Protein AF-A0A086Z072-F1 (afdb_monomer_lite)

Secondary structure (DSSP, 8-state):
----S-HHHHHHHHHHHHHHHHHHH-TTT--HHHHHHHH-S--HHHHHHH-SSHHHHHHHHHHHHHHHH-HHHHHHHHHHHHHHTT----S--STTSPPHHHHHHHTT-HHHHHHHHHHHHHHHTT--TTT-HHHHHHHHHHHHHHIIIIIHHHHHHHHHTTS---S-HHHHHHHHHHIIIIIISTTS----HHHHHHHHHHHHHHHHHTT-----SSHHHHHHTTSTTTTTTTTS-PPPPPHHHHHHHHHHHHHS-----PPPPPP-

Organism: NCBI:txid1437605

Foldseek 3Di:
DDPPPDLPVVLVLLLVLLLVCLLPPALVRDAPVNSVVVSPPDDPVSVCVVAVGSLSSVVVNLLVQLCVLPVVLSVLLVQLLCVLVVNHDPPDDDPPDDFLLRNVLLVLACSNVVSSCVSCVSRLVPDACVVCVVSVVVLLVVQLVSLNRHQLVSQVRCCVVVVWVAPCSSVVSSVLSCLVPVNLACSHHAAALVVSLVSVVVSQVVCVVNGNNHDCPCSSVSRSCRHPCNVVVVVPPDPDPPPVRVVVVVVVVVVVPDDDDDDDDDDD

pLDDT: mean 84.86, std 15.6, range [39.12, 98.56]

Sequence (268 aa):
MARNAHPEETVQKILDVATDLFIRQGYDETSMQDIINHLGGLSKGAIYHHFASKEDLFDAVVNRIFAQVSPQKAARWQEQTELSAGRGKRATSGEDAPNGLEILQEEHDPTIVGPQLAAIEPIMRSFNPEKNPKLIGLQFLGLMRSARTVMSGVFARGDEDGSMQVKHPQQVAELQMLLANMWMYPLFTSGSSQELRARVEVYLTAMKALGAPVEDRGLADLIASYGSDAGRAEQTAEPQPSEEDQSRKRQRQSRQGKPTKRPKSQRR

InterPro domains:
  IPR001647 DNA-binding HTH domain, TetR-type [PF00440] (14-61)
  IPR001647 DNA-binding HTH domain, TetR-type [PS50977] (8-69)
  IPR009057 Homedomain-like superfamily [SSF46689] (3-71)
  IPR050109 HTH-type, TetR-like transcriptional regulator [PTHR30055] (3-97)

Radius of gyration: 28.5 Å; chains: 1; bounding box: 63×98×82 Å

Structure (mmCIF, N/CA/C/O backbone):
data_AF-A0A086Z072-F1
#
_entry.id   AF-A0A086Z072-F1
#
loop_
_atom_site.group_PDB
_atom_site.id
_atom_site.type_symbol
_atom_site.label_atom_id
_atom_site.label_alt_id
_atom_site.label_comp_id
_atom_site.label_asym_id
_atom_site.label_entity_id
_atom_site.label_seq_id
_atom_site.pdbx_PDB_ins_code
_atom_site.Cartn_x
_atom_site.Cartn_y
_atom_site.Cartn_z
_atom_site.occupancy
_atom_site.B_iso_or_equiv
_atom_site.auth_seq_id
_atom_site.auth_comp_id
_atom_site.auth_asym_id
_atom_site.auth_atom_id
_atom_site.pdbx_PDB_model_num
ATOM 1 N N . MET A 1 1 ? 13.811 -19.607 -34.054 1.00 41.31 1 MET A N 1
ATOM 2 C CA . MET A 1 1 ? 12.964 -18.927 -33.050 1.00 41.31 1 MET A CA 1
ATOM 3 C C . MET A 1 1 ? 12.665 -19.932 -31.953 1.00 41.31 1 MET A C 1
ATOM 5 O O . MET A 1 1 ? 11.925 -20.875 -32.204 1.00 41.31 1 MET A O 1
ATOM 9 N N . ALA A 1 2 ? 13.326 -19.816 -30.800 1.00 44.09 2 ALA A N 1
ATOM 10 C CA . ALA A 1 2 ? 13.091 -20.723 -29.683 1.00 44.09 2 ALA A CA 1
ATOM 11 C C . ALA A 1 2 ? 11.760 -20.351 -29.018 1.00 44.09 2 ALA A C 1
ATOM 13 O O . ALA A 1 2 ? 11.573 -19.229 -28.555 1.00 44.09 2 ALA A O 1
ATOM 14 N N . ARG A 1 3 ? 10.813 -21.287 -29.042 1.00 54.22 3 ARG A N 1
ATOM 15 C CA . ARG A 1 3 ? 9.581 -21.240 -28.256 1.00 54.22 3 ARG A CA 1
ATOM 16 C C . ARG A 1 3 ? 10.031 -21.407 -26.799 1.00 54.22 3 ARG A C 1
ATOM 18 O O . ARG A 1 3 ? 10.600 -22.450 -26.491 1.00 54.22 3 ARG A O 1
ATOM 25 N N . ASN A 1 4 ? 9.893 -20.384 -25.952 1.00 53.72 4 ASN A N 1
ATOM 26 C CA . ASN A 1 4 ? 10.331 -20.471 -24.553 1.00 53.72 4 ASN A CA 1
ATOM 27 C C . ASN A 1 4 ? 9.639 -21.666 -23.882 1.00 53.72 4 ASN A C 1
ATOM 29 O O . ASN A 1 4 ? 8.423 -21.659 -23.707 1.00 53.72 4 ASN A O 1
ATOM 33 N N . ALA A 1 5 ? 10.417 -22.696 -23.545 1.00 56.81 5 ALA A N 1
ATOM 34 C CA . ALA A 1 5 ? 9.929 -23.934 -22.939 1.00 56.81 5 ALA A CA 1
ATOM 35 C C . ALA A 1 5 ? 9.486 -23.747 -21.473 1.00 56.81 5 ALA A C 1
ATOM 37 O O . ALA A 1 5 ? 8.817 -24.616 -20.925 1.00 56.81 5 ALA A O 1
ATOM 38 N N . HIS A 1 6 ? 9.798 -22.590 -20.873 1.00 64.25 6 HIS A N 1
ATOM 39 C CA . HIS A 1 6 ? 9.494 -22.247 -19.483 1.00 64.25 6 HIS A CA 1
ATOM 40 C C . HIS A 1 6 ? 8.965 -20.798 -19.390 1.00 64.25 6 HIS A C 1
ATOM 42 O O . HIS A 1 6 ? 9.742 -19.849 -19.223 1.00 64.25 6 HIS A O 1
ATOM 48 N N . PRO A 1 7 ? 7.646 -20.581 -19.561 1.00 74.88 7 PRO A N 1
ATOM 49 C CA . PRO A 1 7 ? 7.045 -19.247 -19.475 1.00 74.88 7 PRO A CA 1
ATOM 50 C C . PRO A 1 7 ? 7.223 -18.609 -18.089 1.00 74.88 7 PRO A C 1
ATOM 52 O O . PRO A 1 7 ? 7.460 -17.408 -18.005 1.00 74.88 7 PRO A O 1
ATOM 55 N N . GLU A 1 8 ? 7.212 -19.398 -17.013 1.00 79.38 8 GLU A N 1
ATOM 56 C CA . GLU A 1 8 ? 7.435 -18.899 -15.647 1.00 79.38 8 GLU A CA 1
ATOM 57 C C . GLU A 1 8 ? 8.860 -18.366 -15.441 1.00 79.38 8 GLU A C 1
ATOM 59 O O . GLU A 1 8 ? 9.034 -17.257 -14.940 1.00 79.38 8 GLU A O 1
ATOM 64 N N . GLU A 1 9 ? 9.886 -19.082 -15.914 1.00 83.94 9 GLU A N 1
ATOM 65 C CA . GLU A 1 9 ? 11.278 -18.605 -15.873 1.00 83.94 9 GLU A CA 1
ATOM 66 C C . GLU A 1 9 ? 11.469 -17.322 -16.690 1.00 83.94 9 GLU A C 1
ATOM 68 O O . GLU A 1 9 ? 12.269 -16.458 -16.335 1.00 83.94 9 GLU A O 1
ATOM 73 N N . THR A 1 10 ? 10.726 -17.187 -17.793 1.00 87.88 10 THR A N 1
ATOM 74 C CA . THR A 1 10 ? 10.746 -15.974 -18.620 1.00 87.88 10 THR A CA 1
ATOM 75 C C . THR A 1 10 ? 10.181 -14.789 -17.844 1.00 87.88 10 THR A C 1
ATOM 77 O O . THR A 1 10 ? 10.802 -13.729 -17.817 1.00 87.88 10 THR A O 1
ATOM 80 N N . VAL A 1 11 ? 9.037 -14.972 -17.180 1.00 92.38 11 VAL A N 1
ATOM 81 C CA . VAL A 1 11 ? 8.411 -13.936 -16.348 1.00 92.38 11 VAL A CA 1
ATOM 82 C C . VAL A 1 11 ? 9.335 -13.519 -15.207 1.00 92.38 11 VAL A C 1
ATOM 84 O O . VAL A 1 11 ? 9.530 -12.322 -15.011 1.00 92.38 11 VAL A O 1
ATOM 87 N N . GLN A 1 12 ? 9.958 -14.470 -14.503 1.00 92.31 12 GLN A N 1
ATOM 88 C CA . GLN A 1 12 ? 10.890 -14.149 -13.415 1.00 92.31 12 GLN A CA 1
ATOM 89 C C . GLN A 1 12 ? 12.069 -13.306 -13.904 1.00 92.31 12 GLN A C 1
ATOM 91 O O . GLN A 1 12 ? 12.344 -12.262 -13.319 1.00 92.31 12 GLN A O 1
ATOM 96 N N . LYS A 1 13 ? 12.684 -13.673 -15.038 1.00 92.44 13 LYS A N 1
ATOM 97 C CA . LYS A 1 13 ? 13.771 -12.883 -15.639 1.00 92.44 13 LYS A CA 1
ATOM 98 C C . LYS A 1 13 ? 13.331 -11.467 -16.005 1.00 92.44 13 LYS A C 1
ATOM 100 O O . LYS A 1 13 ? 14.067 -10.520 -15.742 1.00 92.44 13 LYS A O 1
ATOM 105 N N . ILE A 1 14 ? 12.140 -11.311 -16.594 1.00 94.69 14 ILE A N 1
ATOM 106 C CA . ILE A 1 14 ? 11.586 -9.987 -16.922 1.00 94.69 14 ILE A CA 1
ATOM 107 C C . ILE A 1 14 ? 11.428 -9.151 -15.649 1.00 94.69 14 ILE A C 1
ATOM 109 O O . ILE A 1 14 ? 11.863 -8.002 -15.617 1.00 94.69 14 ILE A O 1
ATOM 113 N N . LEU A 1 15 ? 10.844 -9.734 -14.601 1.00 96.12 15 LEU A N 1
ATOM 114 C CA . LEU A 1 15 ? 10.639 -9.056 -13.326 1.00 96.12 15 LEU A CA 1
ATOM 115 C C . LEU A 1 15 ? 11.965 -8.718 -12.631 1.00 96.12 15 LEU A C 1
ATOM 117 O O . LEU A 1 15 ? 12.057 -7.642 -12.051 1.00 96.12 15 LEU A O 1
ATOM 121 N N . ASP A 1 16 ? 12.987 -9.576 -12.704 1.00 95.44 16 ASP A N 1
ATOM 122 C CA . ASP A 1 16 ? 14.316 -9.308 -12.129 1.00 95.44 16 ASP A CA 1
ATOM 123 C C . ASP A 1 16 ? 14.955 -8.073 -12.775 1.00 95.44 16 ASP A C 1
ATOM 125 O O . ASP A 1 16 ? 15.362 -7.141 -12.081 1.00 95.44 16 ASP A O 1
ATOM 129 N N . VAL A 1 17 ? 14.983 -8.033 -14.112 1.00 95.94 17 VAL A N 1
ATOM 130 C CA . VAL A 1 17 ? 15.561 -6.910 -14.868 1.00 95.94 17 VAL A CA 1
ATOM 131 C C . VAL A 1 17 ? 14.767 -5.625 -14.646 1.00 95.94 17 VAL A C 1
ATOM 133 O O . VAL A 1 17 ? 15.358 -4.570 -14.428 1.00 95.94 17 VAL A O 1
ATOM 136 N N . ALA A 1 18 ? 13.435 -5.697 -14.679 1.00 96.31 18 ALA A N 1
ATOM 137 C CA . ALA A 1 18 ? 12.586 -4.537 -14.431 1.00 96.31 18 ALA A CA 1
ATOM 138 C C . ALA A 1 18 ? 12.776 -3.985 -13.010 1.00 96.31 18 ALA A C 1
ATOM 140 O O . ALA A 1 18 ? 12.896 -2.775 -12.845 1.00 96.31 18 ALA A O 1
ATOM 141 N N . THR A 1 19 ? 12.863 -4.860 -12.002 1.00 96.00 19 THR A N 1
ATOM 142 C CA . THR A 1 19 ? 13.114 -4.465 -10.606 1.00 96.00 19 THR A CA 1
ATOM 143 C C . THR A 1 19 ? 14.444 -3.726 -10.472 1.00 96.00 19 THR A C 1
ATOM 145 O O . THR A 1 19 ? 14.480 -2.641 -9.895 1.00 96.00 19 THR A O 1
ATOM 148 N N . ASP A 1 20 ? 15.527 -4.266 -11.043 1.00 95.44 20 ASP A N 1
ATOM 149 C CA . ASP A 1 20 ? 16.850 -3.630 -10.986 1.00 95.44 20 ASP A CA 1
ATOM 150 C C . ASP A 1 20 ? 16.850 -2.248 -11.659 1.00 95.44 20 ASP A C 1
ATOM 152 O O . ASP A 1 20 ? 17.348 -1.277 -11.086 1.00 95.44 20 ASP A O 1
ATOM 156 N N . LEU A 1 21 ? 16.233 -2.131 -12.839 1.00 95.38 21 LEU A N 1
ATOM 157 C CA . LEU A 1 21 ? 16.147 -0.859 -13.557 1.00 95.38 21 LEU A CA 1
ATOM 158 C C . LEU A 1 21 ? 15.288 0.168 -12.811 1.00 95.38 21 LEU A C 1
ATOM 160 O O . LEU A 1 21 ? 15.737 1.299 -12.626 1.00 95.38 21 LEU A O 1
ATOM 164 N N . PHE A 1 22 ? 14.114 -0.222 -12.307 1.00 94.94 22 PHE A N 1
ATOM 165 C CA . PHE A 1 22 ? 13.255 0.677 -11.535 1.00 94.94 22 PHE A CA 1
ATOM 166 C C . PHE A 1 22 ? 13.920 1.166 -10.244 1.00 94.94 22 PHE A C 1
ATOM 168 O O . PHE A 1 22 ? 13.770 2.336 -9.909 1.00 94.94 22 PHE A O 1
ATOM 175 N N . ILE A 1 23 ? 14.690 0.324 -9.546 1.00 92.31 23 ILE A N 1
ATOM 176 C CA . ILE A 1 23 ? 15.434 0.733 -8.342 1.00 92.31 23 ILE A CA 1
ATOM 177 C C . ILE A 1 23 ? 16.587 1.684 -8.691 1.00 92.31 23 ILE A C 1
ATOM 179 O O . ILE A 1 23 ? 16.826 2.652 -7.972 1.00 92.31 23 ILE A O 1
ATOM 183 N N . ARG A 1 24 ? 17.330 1.416 -9.773 1.00 91.69 24 ARG A N 1
ATOM 184 C CA . ARG A 1 24 ? 18.530 2.198 -10.124 1.00 91.69 24 ARG A CA 1
ATOM 185 C C . ARG A 1 24 ? 18.222 3.518 -10.818 1.00 91.69 24 ARG A C 1
ATOM 187 O O . ARG A 1 24 ? 18.929 4.496 -10.594 1.00 91.69 24 ARG A O 1
ATOM 194 N N . GLN A 1 25 ? 17.235 3.520 -11.708 1.00 90.31 25 GLN A N 1
ATOM 195 C CA . GLN A 1 25 ? 16.933 4.643 -12.602 1.00 90.31 25 GLN A CA 1
ATOM 196 C C . GLN A 1 25 ? 15.625 5.346 -12.223 1.00 90.31 25 GLN A C 1
ATOM 198 O O . GLN A 1 25 ? 15.406 6.488 -12.616 1.00 90.31 25 GLN A O 1
ATOM 203 N N . GLY A 1 26 ? 14.768 4.696 -11.433 1.00 87.75 26 GLY A N 1
ATOM 204 C CA . GLY A 1 26 ? 13.403 5.144 -11.194 1.00 87.75 26 GLY A CA 1
ATOM 205 C C . GLY A 1 26 ? 12.424 4.648 -12.255 1.00 87.75 26 GLY A C 1
ATOM 206 O O . GLY A 1 26 ? 12.800 4.225 -13.353 1.00 87.75 26 GLY A O 1
ATOM 207 N N . TYR A 1 27 ? 11.134 4.727 -11.928 1.00 89.00 27 TYR A N 1
ATOM 208 C CA . TYR A 1 27 ? 10.059 4.369 -12.855 1.00 89.00 27 TYR A CA 1
ATOM 209 C C . TYR A 1 27 ? 10.034 5.270 -14.100 1.00 89.00 27 TYR A C 1
ATOM 211 O O . TYR A 1 27 ? 9.848 4.777 -15.216 1.00 89.00 27 TYR A O 1
ATOM 219 N N . ASP A 1 28 ? 10.228 6.577 -13.915 1.00 88.19 28 ASP A N 1
ATOM 220 C CA . ASP A 1 28 ? 10.046 7.591 -14.961 1.00 88.19 28 ASP A CA 1
ATOM 221 C C . ASP A 1 28 ? 11.087 7.469 -16.077 1.00 88.19 28 ASP A C 1
ATOM 223 O O . ASP A 1 28 ? 10.730 7.483 -17.255 1.00 88.19 28 ASP A O 1
ATOM 227 N N . GLU A 1 29 ? 12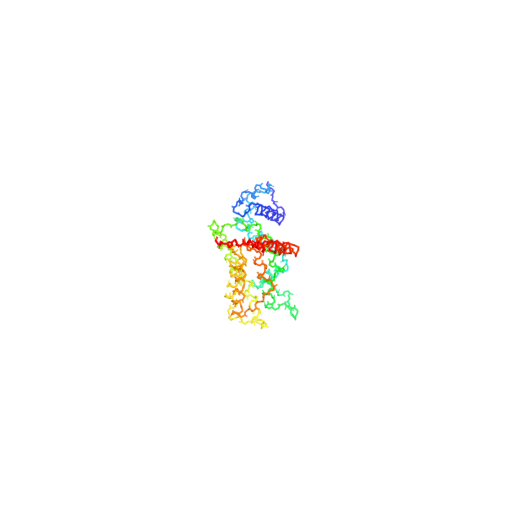.348 7.255 -15.703 1.00 90.06 29 GLU A N 1
ATOM 228 C CA . GLU A 1 29 ? 13.480 7.177 -16.633 1.00 90.06 29 GLU A CA 1
ATOM 229 C C . GLU A 1 29 ? 13.653 5.785 -17.263 1.00 90.06 29 GLU A C 1
ATOM 231 O O . GLU A 1 29 ? 14.402 5.629 -18.222 1.00 90.06 29 GLU A O 1
ATOM 236 N N . THR A 1 30 ? 12.934 4.770 -16.773 1.00 92.44 30 THR A N 1
ATOM 237 C CA . THR A 1 30 ? 12.972 3.418 -17.346 1.00 92.44 30 THR A CA 1
ATOM 238 C C . THR A 1 30 ? 11.902 3.263 -18.428 1.00 92.44 30 THR A C 1
ATOM 240 O O . THR A 1 30 ? 10.706 3.435 -18.169 1.00 92.44 30 THR A O 1
ATOM 243 N N . SER A 1 31 ? 12.289 2.865 -19.643 1.00 93.75 31 SER A N 1
ATOM 244 C CA . SER A 1 31 ? 11.347 2.495 -20.707 1.00 93.75 31 SER A CA 1
ATOM 245 C C . SER A 1 31 ? 11.213 0.977 -20.876 1.00 93.75 31 SER A C 1
ATOM 247 O O . SER A 1 31 ? 12.092 0.196 -20.514 1.00 93.75 31 SER A O 1
ATOM 249 N N . MET A 1 32 ? 10.128 0.535 -21.525 1.00 94.06 32 MET A N 1
ATOM 250 C CA . MET A 1 32 ? 9.999 -0.870 -21.946 1.00 94.06 32 MET A CA 1
ATOM 251 C C . MET A 1 32 ? 11.149 -1.305 -22.863 1.00 94.06 32 MET A C 1
ATOM 253 O O . MET A 1 32 ? 11.542 -2.468 -22.841 1.00 94.06 32 MET A O 1
ATOM 257 N N . GLN A 1 33 ? 11.698 -0.390 -23.669 1.00 92.25 33 GLN A N 1
ATOM 258 C CA . GLN A 1 33 ? 12.805 -0.706 -24.566 1.00 92.25 33 GLN A CA 1
ATOM 259 C C . GLN A 1 33 ? 14.104 -0.949 -23.792 1.00 92.25 33 GLN A C 1
ATOM 261 O O . GLN A 1 33 ? 14.846 -1.859 -24.155 1.00 92.25 33 GLN A O 1
ATOM 266 N N . ASP A 1 34 ? 14.346 -0.212 -22.707 1.00 94.19 34 ASP A N 1
ATOM 267 C CA . ASP A 1 34 ? 15.518 -0.423 -21.850 1.00 94.19 34 ASP A CA 1
ATOM 268 C C . ASP A 1 34 ? 15.479 -1.807 -21.206 1.00 94.19 34 ASP A C 1
ATOM 270 O O . ASP A 1 34 ? 16.472 -2.534 -21.248 1.00 94.19 34 ASP A O 1
ATOM 274 N N . ILE A 1 35 ? 14.308 -2.217 -20.712 1.00 94.06 35 ILE A N 1
ATOM 275 C CA . ILE A 1 35 ? 14.081 -3.552 -20.141 1.00 94.06 35 ILE A CA 1
ATOM 276 C C . ILE A 1 35 ? 14.336 -4.641 -21.194 1.00 94.06 35 ILE A C 1
ATOM 278 O O . ILE A 1 35 ? 15.065 -5.600 -20.935 1.00 94.06 35 ILE A O 1
ATOM 282 N N . ILE A 1 36 ? 13.796 -4.480 -22.409 1.00 91.88 36 ILE A N 1
ATOM 283 C CA . ILE A 1 36 ? 14.025 -5.412 -23.528 1.00 91.88 36 ILE A CA 1
ATOM 284 C C . ILE A 1 36 ? 15.523 -5.531 -23.848 1.00 91.88 36 ILE A C 1
ATOM 286 O O . ILE A 1 36 ? 16.019 -6.639 -24.057 1.00 91.88 36 ILE A O 1
ATOM 290 N N . ASN A 1 37 ? 16.242 -4.406 -23.877 1.00 91.94 37 ASN A N 1
ATOM 291 C CA . ASN A 1 37 ? 17.666 -4.373 -24.202 1.00 91.94 37 ASN A CA 1
ATOM 292 C C . ASN A 1 37 ? 18.513 -5.112 -23.151 1.00 91.94 37 ASN A C 1
ATOM 294 O O . ASN A 1 37 ? 19.440 -5.831 -23.522 1.00 91.94 37 ASN A O 1
ATOM 298 N N . HIS A 1 38 ? 18.177 -4.983 -21.863 1.00 92.62 38 HIS A N 1
ATOM 299 C CA . HIS A 1 38 ? 18.897 -5.641 -20.765 1.00 92.62 38 HIS A CA 1
ATOM 300 C C . HIS A 1 38 ? 18.613 -7.146 -20.662 1.00 92.62 38 HIS A C 1
ATOM 302 O O . HIS A 1 38 ? 19.455 -7.890 -20.166 1.00 92.62 38 HIS A O 1
ATOM 308 N N . LEU A 1 39 ? 17.462 -7.620 -21.151 1.00 89.06 39 LEU A N 1
ATOM 309 C CA . LEU A 1 39 ? 17.083 -9.035 -21.054 1.00 89.06 39 LEU A CA 1
ATOM 310 C C . LEU A 1 39 ? 17.889 -9.972 -21.959 1.00 89.06 39 LEU A C 1
ATOM 312 O O . LEU A 1 39 ? 17.971 -11.153 -21.643 1.00 89.06 39 LEU A O 1
ATOM 316 N N . GLY A 1 40 ? 18.458 -9.475 -23.064 1.00 74.69 40 GLY A N 1
ATOM 317 C CA . GLY A 1 40 ? 19.339 -10.238 -23.955 1.00 74.69 40 GLY A CA 1
ATOM 318 C C . GLY A 1 40 ? 18.723 -11.532 -24.515 1.00 74.69 40 GLY A C 1
ATOM 319 O O . GLY A 1 40 ? 18.757 -12.588 -23.893 1.00 74.69 40 GLY A O 1
ATOM 320 N N . GLY A 1 41 ? 18.205 -11.498 -25.746 1.00 76.31 41 GLY A N 1
ATOM 321 C CA . GLY A 1 41 ? 17.768 -12.714 -26.455 1.00 76.31 41 GLY A CA 1
ATOM 322 C C . GLY A 1 41 ? 16.285 -13.080 -26.316 1.00 76.31 41 GLY A C 1
ATOM 323 O O . GLY A 1 41 ? 15.835 -14.023 -26.969 1.00 76.31 41 GLY A O 1
ATOM 324 N N . LEU A 1 42 ? 15.494 -12.309 -25.562 1.00 81.56 42 LEU A N 1
ATOM 325 C CA . LEU A 1 42 ? 14.032 -12.346 -25.653 1.00 81.56 42 LEU A CA 1
ATOM 326 C C . LEU A 1 42 ? 13.540 -11.411 -26.762 1.00 81.56 42 LEU A C 1
ATOM 328 O O . LEU A 1 42 ? 14.002 -10.281 -26.907 1.00 81.56 42 LEU A O 1
ATOM 332 N N . SER A 1 43 ? 12.572 -11.877 -27.553 1.00 82.94 43 SER A N 1
ATOM 333 C CA . SER A 1 43 ? 11.926 -11.012 -28.543 1.00 82.94 43 SER A CA 1
ATOM 334 C C . SER A 1 43 ? 11.013 -9.995 -27.856 1.00 82.94 43 SER A C 1
ATOM 336 O O . SER A 1 43 ? 10.375 -10.308 -26.850 1.00 82.94 43 SER A O 1
ATOM 338 N N . LYS A 1 44 ? 10.863 -8.808 -28.456 1.00 85.50 44 LYS A N 1
ATOM 339 C CA . LYS A 1 44 ? 9.882 -7.801 -28.021 1.00 85.50 44 LYS A CA 1
ATOM 340 C C . LYS A 1 44 ? 8.487 -8.419 -27.852 1.00 85.50 44 LYS A C 1
ATOM 342 O O . LYS A 1 44 ? 7.858 -8.237 -26.818 1.00 85.50 44 LYS A O 1
ATOM 347 N N . GLY A 1 45 ? 8.045 -9.226 -28.820 1.00 85.75 45 GLY A N 1
ATOM 348 C CA . GLY A 1 45 ? 6.752 -9.914 -28.762 1.00 85.75 45 GLY A CA 1
ATOM 349 C C . GLY A 1 45 ? 6.595 -10.851 -27.559 1.00 85.75 45 GLY A C 1
ATOM 350 O O . GLY A 1 45 ? 5.508 -10.923 -27.001 1.00 85.75 45 GLY A O 1
ATOM 351 N N . ALA A 1 46 ? 7.667 -11.515 -27.113 1.00 83.81 46 ALA A N 1
ATOM 352 C CA . ALA A 1 46 ? 7.621 -12.382 -25.934 1.00 83.81 46 ALA A CA 1
ATOM 353 C C . ALA A 1 46 ? 7.386 -11.589 -24.639 1.00 83.81 46 ALA A C 1
ATOM 355 O O . ALA A 1 46 ? 6.647 -12.041 -23.774 1.00 83.81 46 ALA A O 1
ATOM 356 N N . ILE A 1 47 ? 7.963 -10.392 -24.517 1.00 87.75 47 ILE A N 1
ATOM 357 C CA . ILE A 1 47 ? 7.776 -9.539 -23.335 1.00 87.75 47 ILE A CA 1
ATOM 358 C C . ILE A 1 47 ? 6.367 -8.939 -23.333 1.00 87.75 47 ILE A C 1
ATOM 360 O O . ILE A 1 47 ? 5.662 -9.050 -22.333 1.00 87.75 47 ILE A O 1
ATOM 364 N N . TYR A 1 48 ? 5.914 -8.403 -24.472 1.00 91.25 48 TYR A N 1
ATOM 365 C CA . TYR A 1 48 ? 4.562 -7.843 -24.601 1.00 91.25 48 TYR A CA 1
ATOM 366 C C . TYR A 1 48 ? 3.441 -8.886 -24.505 1.00 91.25 48 TYR A C 1
ATOM 368 O O . TYR A 1 48 ? 2.302 -8.533 -24.217 1.00 91.25 48 TYR A O 1
ATOM 376 N N . HIS A 1 49 ? 3.748 -10.168 -24.717 1.00 89.69 49 HIS A N 1
ATOM 377 C CA . HIS A 1 49 ? 2.816 -11.261 -24.446 1.00 89.69 49 HIS A CA 1
ATOM 378 C C . HIS A 1 49 ? 2.539 -11.429 -22.942 1.00 89.69 49 HIS A C 1
ATOM 380 O O . HIS A 1 49 ? 1.440 -11.826 -22.568 1.00 89.6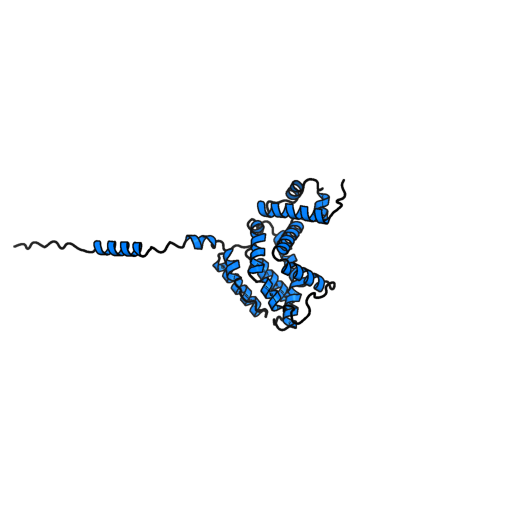9 49 HIS A O 1
ATOM 386 N N . HIS A 1 50 ? 3.520 -11.138 -22.083 1.00 90.56 50 HIS A N 1
ATOM 387 C CA . HIS A 1 50 ? 3.367 -11.240 -20.629 1.00 90.56 50 HIS A CA 1
ATOM 388 C C . HIS A 1 50 ? 2.909 -9.929 -19.987 1.00 90.56 50 HIS A C 1
ATOM 390 O O . HIS A 1 50 ? 2.094 -9.959 -19.071 1.00 90.56 50 HIS A O 1
ATOM 396 N N . PHE A 1 51 ? 3.402 -8.790 -20.477 1.00 93.69 51 PHE A N 1
ATOM 397 C CA . PHE A 1 51 ? 3.099 -7.471 -19.925 1.00 93.69 51 PHE A CA 1
ATOM 398 C C . PHE A 1 51 ? 2.714 -6.515 -21.048 1.00 93.69 51 PHE A C 1
ATOM 400 O O . PHE A 1 51 ? 3.552 -6.132 -21.866 1.00 93.69 51 PHE A O 1
ATOM 407 N N . ALA A 1 52 ? 1.439 -6.129 -21.098 1.00 91.12 52 ALA A N 1
ATOM 408 C CA . ALA A 1 52 ? 0.920 -5.289 -22.175 1.00 91.12 52 ALA A CA 1
ATOM 409 C C . ALA A 1 52 ? 1.485 -3.858 -22.126 1.00 91.12 52 ALA A C 1
ATOM 411 O O . ALA A 1 52 ? 1.578 -3.191 -23.161 1.00 91.12 52 ALA A O 1
ATOM 412 N N . SER A 1 53 ? 1.897 -3.392 -20.945 1.00 92.12 53 SER A N 1
ATOM 413 C CA . SER A 1 53 ? 2.429 -2.049 -20.732 1.00 92.12 53 SER A CA 1
ATOM 414 C C . SER A 1 53 ? 3.513 -1.986 -19.649 1.00 92.12 53 SER A C 1
ATOM 416 O O . SER A 1 53 ? 3.733 -2.945 -18.907 1.00 92.12 53 SER A O 1
ATOM 418 N N . LYS A 1 54 ? 4.194 -0.830 -19.563 1.00 93.00 54 LYS A N 1
ATOM 419 C CA . LYS A 1 54 ? 5.146 -0.530 -18.480 1.00 93.00 54 LYS A CA 1
ATOM 420 C C . LYS A 1 54 ? 4.442 -0.526 -17.124 1.00 93.00 54 LYS A C 1
ATOM 422 O O . LYS A 1 54 ? 5.008 -1.005 -16.151 1.00 93.00 54 LYS A O 1
ATOM 427 N N . GLU A 1 55 ? 3.214 -0.012 -17.086 1.00 91.75 55 GLU A N 1
ATOM 428 C CA . GLU A 1 55 ? 2.396 0.025 -15.877 1.00 91.75 55 GLU A CA 1
ATOM 429 C C . GLU A 1 55 ? 2.025 -1.389 -15.402 1.00 91.75 55 GLU A C 1
ATOM 431 O O . GLU A 1 55 ? 2.220 -1.695 -14.231 1.00 91.75 55 GLU A O 1
ATOM 436 N N . ASP A 1 56 ? 1.597 -2.280 -16.307 1.00 91.69 56 ASP A N 1
ATOM 437 C CA . ASP A 1 56 ? 1.284 -3.675 -15.940 1.00 91.69 56 ASP A CA 1
ATOM 438 C C . ASP A 1 56 ? 2.516 -4.407 -15.386 1.00 91.69 56 ASP A C 1
ATOM 440 O O . ASP A 1 56 ? 2.423 -5.205 -14.452 1.00 91.69 56 ASP A O 1
ATOM 444 N N . LEU A 1 57 ? 3.688 -4.136 -15.968 1.00 94.62 57 LEU A N 1
ATOM 445 C CA . LEU A 1 57 ? 4.953 -4.686 -15.492 1.00 94.62 57 LEU A CA 1
ATOM 446 C C . LEU A 1 57 ? 5.338 -4.114 -14.123 1.00 94.62 57 LEU A C 1
ATOM 448 O O . LEU A 1 57 ? 5.796 -4.856 -13.257 1.00 94.62 57 LEU A O 1
ATOM 452 N N . PHE A 1 58 ? 5.139 -2.816 -13.912 1.00 93.12 58 PHE A N 1
ATOM 453 C CA . PHE A 1 58 ? 5.399 -2.167 -12.632 1.00 93.12 58 PHE A CA 1
ATOM 454 C C . PHE A 1 58 ? 4.518 -2.727 -11.515 1.00 93.12 58 PHE A C 1
ATOM 456 O O . PHE A 1 58 ? 5.042 -3.102 -10.469 1.00 93.12 58 PHE A O 1
ATOM 463 N N . ASP A 1 59 ? 3.216 -2.880 -11.756 1.00 91.56 59 ASP A N 1
ATOM 464 C CA . ASP A 1 59 ? 2.302 -3.488 -10.786 1.00 91.56 59 ASP A CA 1
ATOM 465 C C . ASP A 1 59 ? 2.748 -4.916 -10.427 1.00 91.56 59 ASP A C 1
ATOM 467 O O . ASP A 1 59 ? 2.735 -5.309 -9.259 1.00 91.56 59 ASP A O 1
ATOM 471 N N . ALA A 1 60 ? 3.205 -5.699 -11.409 1.00 94.00 60 ALA A N 1
ATOM 472 C CA . ALA A 1 60 ? 3.736 -7.038 -11.165 1.00 94.00 60 ALA A CA 1
ATOM 473 C C . ALA A 1 60 ? 5.044 -7.029 -10.353 1.00 94.00 60 ALA A C 1
ATOM 475 O O . ALA A 1 60 ? 5.230 -7.891 -9.490 1.00 94.00 60 ALA A O 1
ATOM 476 N N . VAL A 1 61 ? 5.929 -6.054 -10.588 1.00 95.31 61 VAL A N 1
ATOM 477 C CA . VAL A 1 61 ? 7.151 -5.852 -9.794 1.00 95.31 61 VAL A CA 1
ATOM 478 C C . VAL A 1 61 ? 6.803 -5.505 -8.346 1.00 95.31 61 VAL A C 1
ATOM 480 O O . VAL A 1 61 ? 7.289 -6.176 -7.438 1.00 95.31 61 VAL A O 1
ATOM 483 N N . VAL A 1 62 ? 5.925 -4.525 -8.116 1.00 92.00 62 VAL A N 1
ATOM 484 C CA . VAL A 1 62 ? 5.518 -4.108 -6.762 1.00 92.00 62 VAL A CA 1
ATOM 485 C C . VAL A 1 62 ? 4.859 -5.265 -6.008 1.00 92.00 62 VAL A C 1
ATOM 487 O O . VAL A 1 62 ? 5.245 -5.563 -4.877 1.00 92.00 62 VAL A O 1
ATOM 490 N N . ASN A 1 63 ? 3.939 -5.989 -6.651 1.00 92.06 63 ASN A N 1
ATOM 491 C CA . ASN A 1 63 ? 3.301 -7.164 -6.053 1.00 92.06 63 ASN A CA 1
ATOM 492 C C . ASN A 1 63 ? 4.318 -8.256 -5.690 1.00 92.06 63 ASN A C 1
ATOM 494 O O . ASN A 1 63 ? 4.211 -8.869 -4.626 1.00 92.06 63 ASN A O 1
ATOM 498 N N . ARG A 1 64 ? 5.327 -8.491 -6.541 1.00 94.56 64 ARG A N 1
ATOM 499 C CA . ARG A 1 64 ? 6.406 -9.444 -6.252 1.00 94.56 64 ARG A CA 1
ATOM 500 C C . ARG A 1 64 ? 7.246 -8.999 -5.057 1.00 94.56 64 ARG A C 1
ATOM 502 O O . ARG A 1 64 ? 7.526 -9.826 -4.194 1.00 94.56 64 ARG A O 1
ATOM 509 N N . ILE A 1 65 ? 7.620 -7.722 -4.993 1.00 94.00 65 ILE A N 1
ATOM 510 C CA . ILE A 1 65 ? 8.388 -7.156 -3.876 1.00 94.00 65 ILE A CA 1
ATOM 511 C C . ILE A 1 65 ? 7.613 -7.335 -2.566 1.00 94.00 65 ILE A C 1
ATOM 513 O O . ILE A 1 65 ? 8.150 -7.875 -1.601 1.00 94.00 65 ILE A O 1
ATOM 517 N N . PHE A 1 66 ? 6.329 -6.969 -2.540 1.00 92.12 66 PHE A N 1
ATOM 518 C CA . PHE A 1 66 ? 5.490 -7.128 -1.350 1.00 92.12 66 PHE A CA 1
ATOM 519 C C . PHE A 1 66 ? 5.316 -8.589 -0.936 1.00 92.12 66 PHE A C 1
ATOM 521 O O . PHE A 1 66 ? 5.375 -8.892 0.255 1.00 92.12 66 PHE A O 1
ATOM 528 N N . ALA A 1 67 ? 5.181 -9.511 -1.892 1.00 92.75 67 ALA A N 1
ATOM 529 C CA . ALA A 1 67 ? 5.136 -10.940 -1.595 1.00 92.75 67 ALA A CA 1
ATOM 530 C C . ALA A 1 67 ? 6.450 -11.477 -1.001 1.00 92.75 67 ALA A C 1
ATOM 532 O O . ALA A 1 67 ? 6.415 -12.417 -0.210 1.00 92.75 67 ALA A O 1
ATOM 533 N N . GLN A 1 68 ? 7.598 -10.885 -1.344 1.00 93.69 68 GLN A N 1
ATOM 534 C CA . GLN A 1 68 ? 8.898 -11.266 -0.785 1.00 93.69 68 GLN A CA 1
ATOM 535 C C . GLN A 1 68 ? 9.093 -10.756 0.646 1.00 93.69 68 GLN A C 1
ATOM 537 O O . GLN A 1 68 ? 9.600 -11.497 1.485 1.00 93.69 68 GLN A O 1
ATOM 542 N N . VAL A 1 69 ? 8.691 -9.514 0.933 1.00 94.00 69 VAL A N 1
ATOM 543 C CA . VAL A 1 69 ? 8.902 -8.895 2.257 1.00 94.00 69 VAL A CA 1
ATOM 544 C C . VAL A 1 69 ? 7.762 -9.156 3.244 1.00 94.00 69 VAL A C 1
ATOM 546 O O . VAL A 1 69 ? 7.941 -8.983 4.447 1.00 94.00 69 VAL A O 1
ATOM 549 N N . SER A 1 70 ? 6.591 -9.582 2.766 1.00 91.88 70 SER A N 1
ATOM 550 C CA . SER A 1 70 ? 5.420 -9.887 3.600 1.00 91.88 70 SER A CA 1
ATOM 551 C C . SER A 1 70 ? 4.643 -11.100 3.061 1.00 91.88 70 SER A C 1
ATOM 553 O O . SER A 1 70 ? 3.483 -10.970 2.653 1.00 91.88 70 SER A O 1
ATOM 555 N N . PRO A 1 71 ? 5.252 -12.301 3.042 1.00 91.12 71 PRO A N 1
ATOM 556 C CA . PRO A 1 71 ? 4.664 -13.472 2.393 1.00 91.12 71 PRO A CA 1
ATOM 557 C C . PRO A 1 71 ? 3.338 -13.913 3.027 1.00 91.12 71 PRO A C 1
ATOM 559 O O . PRO A 1 71 ? 2.426 -14.320 2.310 1.00 91.12 71 PRO A O 1
ATOM 562 N N . GLN A 1 72 ? 3.187 -13.785 4.350 1.00 87.44 72 GLN A N 1
ATOM 563 C CA . GLN A 1 72 ? 1.943 -14.129 5.049 1.00 87.44 72 GLN A CA 1
ATOM 564 C C . GLN A 1 72 ? 0.786 -13.216 4.620 1.00 87.44 72 GLN A C 1
ATOM 566 O O . GLN A 1 72 ? -0.300 -13.700 4.292 1.00 87.44 72 GLN A O 1
ATOM 571 N N . LYS A 1 73 ? 1.037 -11.902 4.545 1.00 88.56 73 LYS A N 1
ATOM 572 C CA . LYS A 1 73 ? 0.071 -10.914 4.050 1.00 88.56 73 LYS A CA 1
ATOM 573 C C . LYS A 1 73 ? -0.307 -11.193 2.595 1.00 88.56 73 LYS A C 1
ATOM 575 O O . LYS A 1 73 ? -1.492 -11.242 2.273 1.00 88.56 73 LYS A O 1
ATOM 580 N N . ALA A 1 74 ? 0.675 -11.450 1.731 1.00 89.44 74 ALA A N 1
ATOM 581 C CA . ALA A 1 74 ? 0.420 -11.763 0.325 1.00 89.44 74 ALA A CA 1
ATOM 582 C C . ALA A 1 74 ? -0.434 -13.031 0.149 1.00 89.44 74 ALA A C 1
ATOM 584 O O . ALA A 1 74 ? -1.387 -13.022 -0.632 1.00 89.44 74 ALA A O 1
ATOM 585 N N . ALA A 1 75 ? -0.155 -14.091 0.914 1.00 88.56 75 ALA A N 1
ATOM 586 C CA . ALA A 1 75 ? -0.953 -15.316 0.897 1.00 88.56 75 ALA A CA 1
ATOM 587 C C . ALA A 1 75 ? -2.410 -15.059 1.323 1.00 88.56 75 ALA A C 1
ATOM 589 O O . ALA A 1 75 ? -3.340 -15.519 0.659 1.00 88.56 75 ALA A O 1
ATOM 590 N N . ARG A 1 76 ? -2.626 -14.258 2.375 1.00 86.44 76 ARG A N 1
ATOM 591 C CA . ARG A 1 76 ? -3.974 -13.883 2.833 1.00 86.44 76 ARG A CA 1
ATOM 592 C C . ARG A 1 76 ? -4.740 -13.073 1.787 1.00 86.44 76 ARG A C 1
ATOM 594 O O . ARG A 1 76 ? -5.925 -13.313 1.566 1.00 86.44 76 ARG A O 1
ATOM 601 N N . TRP A 1 77 ? -4.083 -12.119 1.132 1.00 87.38 77 TRP A N 1
ATOM 602 C CA . TRP A 1 77 ? -4.699 -11.315 0.071 1.00 87.38 77 TRP A CA 1
ATOM 603 C C . TRP A 1 77 ? -5.116 -12.170 -1.134 1.00 87.38 77 TRP A C 1
ATOM 605 O O . TRP A 1 77 ? -6.189 -11.958 -1.707 1.00 87.38 77 TRP A O 1
ATOM 615 N N . GLN A 1 78 ? -4.309 -13.171 -1.496 1.00 87.19 78 GLN A N 1
ATOM 616 C CA . GLN A 1 78 ? -4.663 -14.144 -2.533 1.00 87.19 78 GLN A CA 1
ATOM 617 C C . GLN A 1 78 ? -5.870 -14.994 -2.123 1.00 87.19 78 GLN A C 1
ATOM 619 O O . GLN A 1 78 ? -6.815 -15.126 -2.899 1.00 87.19 78 GLN A O 1
ATOM 624 N N . GLU A 1 79 ? -5.883 -15.511 -0.893 1.00 86.25 79 GLU A N 1
ATOM 625 C CA . GLU A 1 79 ? -7.010 -16.276 -0.351 1.00 86.25 79 GLU A CA 1
ATOM 626 C C . GLU A 1 79 ? -8.317 -15.470 -0.394 1.00 86.25 79 GLU A C 1
ATOM 628 O O . GLU A 1 79 ? -9.326 -15.945 -0.914 1.00 86.25 79 GLU A O 1
ATOM 633 N N . GLN A 1 80 ? -8.292 -14.229 0.095 1.00 82.56 80 GLN A N 1
ATOM 634 C CA . GLN A 1 80 ? -9.433 -13.309 0.064 1.00 82.56 80 GLN A CA 1
ATOM 635 C C . GLN A 1 80 ? -9.931 -13.048 -1.363 1.00 82.56 80 GLN A C 1
ATOM 637 O O . GLN A 1 80 ? -11.134 -13.069 -1.627 1.00 82.56 80 GLN A O 1
ATOM 642 N N . THR A 1 81 ? -9.008 -12.874 -2.309 1.00 86.00 81 THR A N 1
ATOM 643 C CA . THR A 1 81 ? -9.351 -12.698 -3.723 1.00 86.00 81 THR A CA 1
ATOM 644 C C . THR A 1 81 ? -10.085 -13.925 -4.270 1.00 86.00 81 THR A C 1
ATOM 646 O O . THR A 1 81 ? -11.133 -13.784 -4.904 1.00 86.00 81 THR A O 1
ATOM 649 N N . GLU A 1 82 ? -9.600 -15.133 -3.982 1.00 86.69 82 GLU A N 1
ATOM 650 C CA . GLU A 1 82 ? -10.254 -16.378 -4.399 1.00 86.69 82 GLU A CA 1
ATOM 651 C C . GLU A 1 82 ? -11.612 -16.590 -3.712 1.00 86.69 82 GLU A C 1
ATOM 653 O O . GLU A 1 82 ? -12.560 -17.050 -4.357 1.00 86.69 82 GLU A O 1
ATOM 658 N N . LEU A 1 83 ? -11.747 -16.204 -2.439 1.00 83.00 83 LEU A N 1
ATOM 659 C CA . LEU A 1 83 ? -13.025 -16.203 -1.718 1.00 83.00 83 LEU A CA 1
ATOM 660 C C . LEU A 1 83 ? -14.045 -15.279 -2.393 1.00 83.00 83 LEU A C 1
ATOM 662 O O . LEU A 1 83 ? -15.163 -15.710 -2.671 1.00 83.00 83 LEU A O 1
ATOM 666 N N . SER A 1 84 ? -13.652 -14.048 -2.732 1.00 82.44 84 SER A N 1
ATOM 667 C CA . SER A 1 84 ? -14.528 -13.095 -3.432 1.00 82.44 84 SER A CA 1
ATOM 668 C C . SER A 1 84 ? -14.955 -13.580 -4.821 1.00 82.44 84 SER A C 1
ATOM 670 O O . SER A 1 84 ? -16.052 -13.277 -5.282 1.00 82.44 84 SER A O 1
ATOM 672 N N . ALA A 1 85 ? -14.111 -14.386 -5.470 1.00 85.38 85 ALA A N 1
ATOM 673 C CA . ALA A 1 85 ? -14.397 -14.995 -6.762 1.00 85.38 85 ALA A CA 1
ATOM 674 C C . ALA A 1 85 ? -15.243 -16.281 -6.661 1.00 85.38 85 ALA A C 1
ATOM 676 O O . ALA A 1 85 ? -15.497 -16.914 -7.685 1.00 85.38 85 ALA A O 1
ATOM 677 N N . GLY A 1 86 ? -15.638 -16.708 -5.455 1.00 83.50 86 GLY A N 1
ATOM 678 C CA . GLY A 1 86 ? -16.384 -17.951 -5.227 1.00 83.50 86 GLY A CA 1
ATOM 679 C C . GLY A 1 86 ? -15.573 -19.229 -5.476 1.00 83.50 86 GLY A C 1
ATOM 680 O O . GLY A 1 86 ? -16.151 -20.300 -5.645 1.00 83.50 86 GLY A O 1
ATOM 681 N N . ARG A 1 87 ? -14.240 -19.123 -5.534 1.00 80.50 87 ARG A N 1
ATOM 682 C CA . ARG A 1 87 ? -13.312 -20.222 -5.856 1.00 80.50 87 ARG A CA 1
ATOM 683 C C . ARG A 1 87 ? -12.484 -20.683 -4.650 1.00 80.50 87 ARG A C 1
ATOM 685 O O . ARG A 1 87 ? -11.944 -21.785 -4.673 1.00 80.50 87 ARG A O 1
ATOM 692 N N . GLY A 1 88 ? -12.408 -19.872 -3.595 1.00 73.06 88 GLY A N 1
ATOM 693 C CA . GLY A 1 88 ? -11.667 -20.167 -2.369 1.00 73.06 88 GLY A CA 1
ATOM 694 C C . GLY A 1 88 ? -12.505 -20.839 -1.275 1.00 73.06 88 GLY A C 1
ATOM 695 O O . GLY A 1 88 ? -13.727 -20.714 -1.225 1.00 73.06 88 GLY A O 1
ATOM 696 N N . LYS A 1 89 ? -11.824 -21.516 -0.348 1.00 69.81 89 LYS A N 1
ATOM 697 C CA . LYS A 1 89 ? -12.341 -21.873 0.983 1.00 69.81 89 LYS A CA 1
ATOM 698 C C . LYS A 1 89 ? -11.430 -21.222 2.016 1.00 69.81 89 LYS A C 1
ATOM 700 O O . LYS A 1 89 ? -10.229 -21.157 1.769 1.00 69.81 89 LYS A O 1
ATOM 705 N N . ARG A 1 90 ? -11.980 -20.770 3.151 1.00 70.12 90 ARG A N 1
ATOM 706 C CA . ARG A 1 90 ? -11.152 -20.220 4.235 1.00 70.12 90 ARG A CA 1
ATOM 707 C C . ARG A 1 90 ? -10.173 -21.297 4.700 1.00 70.12 90 ARG A C 1
ATOM 709 O O . ARG A 1 90 ? -10.606 -22.366 5.125 1.00 70.12 90 ARG A O 1
ATOM 716 N N . ALA A 1 91 ? -8.880 -21.016 4.600 1.00 64.06 91 ALA A N 1
ATOM 717 C CA . ALA A 1 91 ? -7.803 -21.884 5.053 1.00 64.06 91 ALA A CA 1
ATOM 718 C C . ALA A 1 91 ? -7.769 -21.965 6.585 1.00 64.06 91 ALA A C 1
ATOM 720 O O . ALA A 1 91 ? -7.421 -23.001 7.145 1.00 64.06 91 ALA A O 1
ATOM 721 N N . THR A 1 92 ? -8.180 -20.887 7.259 1.00 63.47 92 THR A N 1
ATOM 722 C CA . THR A 1 92 ? -8.331 -20.825 8.715 1.00 63.47 92 THR A CA 1
ATOM 723 C C . THR A 1 92 ? -9.804 -20.623 9.076 1.00 63.47 92 THR A C 1
ATOM 725 O O . THR A 1 92 ? -10.409 -19.582 8.818 1.00 63.47 92 THR A O 1
ATOM 728 N N . SER A 1 93 ? -10.412 -21.657 9.652 1.00 61.12 93 SER A N 1
ATOM 729 C CA . SER A 1 93 ? -11.752 -21.612 10.241 1.00 61.12 93 SER A CA 1
ATOM 730 C C . SER A 1 93 ? -11.693 -22.287 11.606 1.00 61.12 93 SER A C 1
ATOM 732 O O . SER A 1 93 ? -11.267 -23.438 11.679 1.00 61.12 93 SER A O 1
ATOM 734 N N . GLY A 1 94 ? -12.092 -21.590 12.669 1.00 66.12 94 GLY A N 1
ATOM 735 C CA . GLY A 1 94 ? -12.001 -22.083 14.047 1.00 66.12 94 GLY A CA 1
ATOM 736 C C . GLY A 1 94 ? -11.674 -20.963 15.035 1.00 66.12 94 GLY A C 1
ATOM 737 O O . GLY A 1 94 ? -11.565 -19.807 14.627 1.00 66.12 94 GLY A O 1
ATOM 738 N N . GLU A 1 95 ? -11.515 -21.315 16.313 1.00 68.56 95 GLU A N 1
ATOM 739 C CA . GLU A 1 95 ? -11.233 -20.371 17.411 1.00 68.56 95 GLU A CA 1
ATOM 740 C C . GLU A 1 95 ? -9.907 -19.605 17.231 1.00 68.56 95 GLU A C 1
ATOM 742 O O . GLU A 1 95 ? -9.805 -18.470 17.680 1.00 68.56 95 GLU A O 1
ATOM 747 N N . ASP A 1 96 ? -8.936 -20.171 16.503 1.00 77.50 96 ASP A N 1
ATOM 748 C CA . ASP A 1 96 ? -7.607 -19.572 16.286 1.00 77.50 96 ASP A CA 1
ATOM 749 C C . ASP A 1 96 ? -7.512 -18.652 15.049 1.00 77.50 96 ASP A C 1
ATOM 751 O O . ASP A 1 96 ? -6.445 -18.118 14.742 1.00 77.50 96 ASP A O 1
ATOM 755 N N . ALA A 1 97 ? -8.587 -18.499 14.266 1.00 82.81 97 ALA A N 1
ATOM 756 C CA . ALA A 1 97 ? -8.545 -17.684 13.051 1.00 82.81 97 ALA A CA 1
ATOM 757 C C . ALA A 1 97 ? -8.654 -16.184 13.400 1.00 82.81 97 ALA A C 1
ATOM 759 O O . ALA A 1 97 ? -9.632 -15.805 14.045 1.00 82.81 97 ALA A O 1
ATOM 760 N N . PRO A 1 98 ? -7.759 -15.309 12.894 1.00 90.00 98 PRO A N 1
ATOM 761 C CA . PRO A 1 98 ? -7.711 -13.911 13.320 1.00 90.00 98 PRO A CA 1
ATOM 762 C C . PRO A 1 98 ? -8.997 -13.176 12.952 1.00 90.00 98 PRO A C 1
ATOM 764 O O . PRO A 1 98 ? -9.438 -13.273 11.807 1.00 90.00 98 PRO A O 1
ATOM 767 N N . ASN A 1 99 ? -9.600 -12.451 13.887 1.00 93.56 99 ASN A N 1
ATOM 768 C CA . ASN A 1 99 ? -10.833 -11.697 13.656 1.00 93.56 99 ASN A CA 1
ATOM 769 C C . ASN A 1 99 ? -10.631 -10.544 12.647 1.00 93.56 99 ASN A C 1
ATOM 771 O O . ASN A 1 99 ? -9.513 -10.242 12.216 1.00 93.56 99 ASN A O 1
ATOM 775 N N . GLY A 1 100 ? -11.725 -9.913 12.214 1.00 94.69 100 GLY A N 1
ATOM 776 C CA . GLY A 1 100 ? -11.668 -8.837 11.222 1.00 94.69 100 GLY A CA 1
ATOM 777 C C . GLY A 1 100 ? -10.778 -7.664 11.647 1.00 94.69 100 GLY A C 1
ATOM 778 O O . GLY A 1 100 ? -9.988 -7.175 10.835 1.00 94.69 100 GLY A O 1
ATOM 779 N N . LEU A 1 101 ? -10.860 -7.239 12.913 1.00 97.31 101 LEU A N 1
ATOM 780 C CA . LEU A 1 101 ? -10.029 -6.153 13.435 1.00 97.31 101 LEU A CA 1
ATOM 781 C C . LEU A 1 101 ? -8.546 -6.539 13.510 1.00 97.31 101 LEU A C 1
ATOM 783 O O . LEU A 1 101 ? -7.703 -5.715 13.178 1.00 97.31 101 LEU A O 1
ATOM 787 N N . GLU A 1 102 ? -8.209 -7.771 13.890 1.00 95.31 102 GLU A N 1
ATOM 788 C CA . GLU A 1 102 ? -6.822 -8.259 13.919 1.00 95.31 102 GLU A CA 1
ATOM 789 C C . GLU A 1 102 ? -6.186 -8.238 12.528 1.00 95.31 102 GLU A C 1
ATOM 791 O O . GLU A 1 102 ? -5.059 -7.768 12.369 1.00 95.31 102 GLU A O 1
ATOM 796 N N . ILE A 1 103 ? -6.930 -8.673 11.505 1.00 94.00 103 ILE A N 1
ATOM 797 C CA . ILE A 1 103 ? -6.468 -8.604 10.114 1.00 94.00 103 ILE A CA 1
ATOM 798 C C . ILE A 1 103 ? -6.253 -7.145 9.698 1.00 94.00 103 ILE A C 1
ATOM 800 O O . ILE A 1 103 ? -5.222 -6.827 9.108 1.00 94.00 103 ILE A O 1
ATOM 804 N N . LEU A 1 104 ? -7.199 -6.254 10.012 1.00 95.94 104 LEU A N 1
ATOM 805 C CA . LEU A 1 104 ? -7.066 -4.831 9.700 1.00 95.94 104 LEU A CA 1
ATOM 806 C C . LEU A 1 104 ? -5.904 -4.179 10.468 1.00 95.94 104 LEU A C 1
ATOM 808 O O . LEU A 1 104 ? -5.221 -3.315 9.925 1.00 95.94 104 LEU A O 1
ATOM 812 N N . GLN A 1 105 ? -5.655 -4.581 11.711 1.00 96.19 105 GLN A N 1
ATOM 813 C CA . GLN A 1 105 ? -4.564 -4.067 12.534 1.00 96.19 105 GLN A CA 1
ATOM 814 C C . GLN A 1 105 ? -3.196 -4.467 11.971 1.00 96.19 105 GLN A C 1
ATOM 816 O O . GLN A 1 105 ? -2.283 -3.644 11.972 1.00 96.19 105 GLN A O 1
ATOM 821 N N . GLU A 1 106 ? -3.061 -5.688 11.446 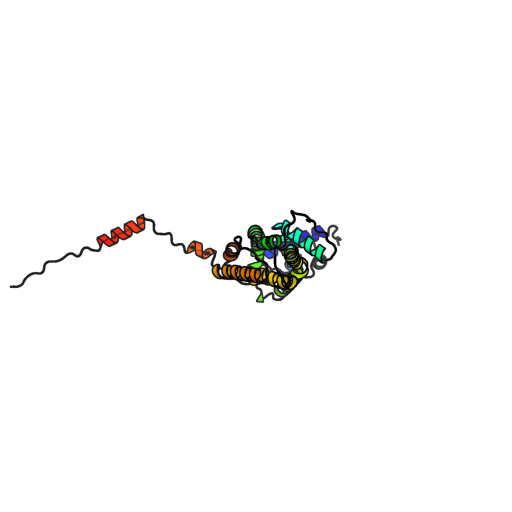1.00 93.31 106 GLU A N 1
ATOM 822 C CA . GLU A 1 106 ? -1.832 -6.160 10.794 1.00 93.31 106 GLU A CA 1
ATOM 823 C C . GLU A 1 106 ? -1.485 -5.344 9.539 1.00 93.31 106 GLU A C 1
ATOM 825 O O . GLU A 1 106 ? -0.313 -5.076 9.278 1.00 93.31 106 GLU A O 1
ATOM 830 N N . GLU A 1 107 ? -2.488 -4.859 8.797 1.00 92.12 107 GLU A N 1
ATOM 831 C CA . GLU A 1 107 ? -2.277 -3.958 7.649 1.00 92.12 107 GLU A CA 1
ATOM 832 C C . GLU A 1 107 ? -1.614 -2.625 8.035 1.00 92.12 107 GLU A C 1
ATOM 834 O O . GLU A 1 107 ? -1.086 -1.929 7.170 1.00 92.12 107 GLU A O 1
ATOM 839 N N . HIS A 1 108 ? -1.624 -2.289 9.325 1.00 95.31 108 HIS A N 1
ATOM 840 C CA . HIS A 1 108 ? -1.085 -1.059 9.902 1.00 95.31 108 HIS A CA 1
ATOM 841 C C . HIS A 1 108 ? 0.096 -1.317 10.839 1.00 95.31 108 HIS A C 1
ATOM 843 O O . HIS A 1 108 ? 0.624 -0.376 11.432 1.00 95.31 108 HIS A O 1
ATOM 849 N N . ASP A 1 109 ? 0.514 -2.574 10.988 1.00 94.94 109 ASP A N 1
ATOM 850 C CA . ASP A 1 109 ? 1.603 -2.940 11.879 1.00 94.94 109 ASP A CA 1
ATOM 851 C C . ASP A 1 109 ? 2.948 -2.474 11.290 1.00 94.94 109 ASP A C 1
ATOM 853 O O . ASP A 1 109 ? 3.271 -2.823 10.147 1.00 94.94 109 ASP A O 1
ATOM 857 N N . PRO A 1 110 ? 3.772 -1.712 12.034 1.00 95.50 110 PRO A N 1
ATOM 858 C CA . PRO A 1 110 ? 5.061 -1.234 11.536 1.00 95.50 110 PRO A CA 1
ATOM 859 C C . PRO A 1 110 ? 6.021 -2.345 11.104 1.00 95.50 110 PRO A C 1
ATOM 861 O O . PRO A 1 110 ? 6.857 -2.121 10.230 1.00 95.50 110 PRO A O 1
ATOM 864 N N . THR A 1 111 ? 5.902 -3.545 11.677 1.00 94.19 111 THR A N 1
ATOM 865 C CA . THR A 1 111 ? 6.726 -4.704 11.305 1.00 94.19 111 THR A CA 1
ATOM 866 C C . THR A 1 111 ? 6.361 -5.273 9.933 1.00 94.19 111 THR A C 1
ATOM 868 O O . THR A 1 111 ? 7.193 -5.923 9.304 1.00 94.19 111 THR A O 1
ATOM 871 N N . ILE A 1 112 ? 5.155 -4.979 9.436 1.00 92.75 112 ILE A N 1
ATOM 872 C CA . ILE A 1 112 ? 4.677 -5.351 8.100 1.00 92.75 112 ILE A CA 1
ATOM 873 C C . ILE A 1 112 ? 4.840 -4.180 7.128 1.00 92.75 112 ILE A C 1
ATOM 875 O O . ILE A 1 112 ? 5.416 -4.334 6.051 1.00 92.75 112 ILE A O 1
ATOM 879 N N . VAL A 1 113 ? 4.369 -2.993 7.515 1.00 93.31 113 VAL A N 1
ATOM 880 C CA . VAL A 1 113 ? 4.381 -1.787 6.675 1.00 93.31 113 VAL A CA 1
ATOM 881 C C . VAL A 1 113 ? 5.806 -1.280 6.446 1.00 93.31 113 VAL A C 1
ATOM 883 O O . VAL A 1 113 ? 6.137 -0.860 5.339 1.00 93.31 113 VAL A O 1
ATOM 886 N N . GLY A 1 114 ? 6.673 -1.344 7.459 1.00 94.69 114 GLY A N 1
ATOM 887 C CA . GLY A 1 114 ? 8.046 -0.842 7.388 1.00 94.69 114 GLY A CA 1
ATOM 888 C C . GLY A 1 114 ? 8.870 -1.499 6.278 1.00 94.69 114 GLY A C 1
ATOM 889 O O . GLY A 1 114 ? 9.362 -0.780 5.406 1.00 94.69 114 GLY A O 1
ATOM 890 N N . PRO A 1 115 ? 8.985 -2.842 6.245 1.00 95.19 115 PRO A N 1
ATOM 891 C CA . PRO A 1 115 ? 9.660 -3.549 5.159 1.00 95.19 115 PRO A CA 1
ATOM 892 C C . PRO A 1 115 ? 9.055 -3.279 3.777 1.00 95.19 115 PRO A C 1
ATOM 894 O O . PRO A 1 115 ? 9.801 -3.159 2.808 1.00 95.19 115 PRO A O 1
ATOM 897 N N . GLN A 1 116 ? 7.725 -3.149 3.674 1.00 92.75 116 GLN A N 1
ATOM 898 C CA . GLN A 1 116 ? 7.053 -2.816 2.413 1.00 92.75 116 GLN A CA 1
ATOM 899 C C . GLN A 1 116 ? 7.464 -1.434 1.909 1.00 92.75 116 GLN A C 1
ATOM 901 O O . GLN A 1 116 ? 7.904 -1.325 0.766 1.00 92.75 116 GLN A O 1
ATOM 906 N N . LEU A 1 117 ? 7.381 -0.408 2.764 1.00 91.88 117 LEU A N 1
ATOM 907 C CA . LEU A 1 117 ? 7.783 0.958 2.427 1.00 91.88 117 LEU A CA 1
ATOM 908 C C . LEU A 1 117 ? 9.266 1.033 2.061 1.00 91.88 117 LEU A C 1
ATOM 910 O O . LEU A 1 117 ? 9.594 1.578 1.013 1.00 91.88 117 LEU A O 1
ATOM 914 N N . ALA A 1 118 ? 10.146 0.421 2.855 1.00 92.69 118 ALA A N 1
ATOM 915 C CA . ALA A 1 118 ? 11.583 0.421 2.590 1.00 92.69 118 ALA A CA 1
ATOM 916 C C . ALA A 1 118 ? 11.936 -0.253 1.253 1.00 92.69 118 ALA A C 1
ATOM 918 O O . ALA A 1 118 ? 12.857 0.176 0.562 1.00 92.69 118 ALA A O 1
ATOM 919 N N . ALA A 1 119 ? 11.200 -1.298 0.862 1.00 92.31 119 ALA A N 1
ATOM 920 C CA . ALA A 1 119 ? 11.461 -2.017 -0.380 1.00 92.31 119 ALA A CA 1
ATOM 921 C C . ALA A 1 119 ? 11.035 -1.238 -1.637 1.00 92.31 119 ALA A C 1
ATOM 923 O O . ALA A 1 119 ? 11.659 -1.383 -2.688 1.00 92.31 119 ALA A O 1
ATOM 924 N N . ILE A 1 120 ? 9.991 -0.408 -1.540 1.00 90.25 120 ILE A N 1
ATOM 925 C CA . ILE A 1 120 ? 9.497 0.414 -2.655 1.00 90.25 120 ILE A CA 1
ATOM 926 C C . ILE A 1 120 ? 10.080 1.837 -2.663 1.00 90.25 120 ILE A C 1
ATOM 928 O O . ILE A 1 120 ? 10.110 2.479 -3.716 1.00 90.25 120 ILE A O 1
ATOM 932 N N . GLU A 1 121 ? 10.598 2.325 -1.533 1.00 88.69 121 GLU A N 1
ATOM 933 C CA . GLU A 1 121 ? 11.163 3.672 -1.387 1.00 88.69 121 GLU A CA 1
ATOM 934 C C . GLU A 1 121 ? 12.155 4.049 -2.507 1.00 88.69 121 GLU A C 1
ATOM 936 O O . GLU A 1 121 ? 11.981 5.124 -3.091 1.00 88.69 121 GLU A O 1
ATOM 941 N N . PRO A 1 122 ? 13.133 3.204 -2.905 1.00 88.44 122 PRO A N 1
ATOM 942 C CA . PRO A 1 122 ? 14.082 3.569 -3.959 1.00 88.44 122 PRO A CA 1
ATOM 943 C C . PRO A 1 122 ? 13.408 3.830 -5.308 1.00 88.44 122 PRO A C 1
ATOM 945 O O . PRO A 1 122 ? 13.838 4.706 -6.055 1.00 88.44 122 PRO A O 1
ATOM 948 N N . ILE A 1 123 ? 12.335 3.093 -5.600 1.00 88.31 123 ILE A N 1
ATOM 949 C CA . ILE A 1 123 ? 11.588 3.204 -6.853 1.00 88.31 123 ILE A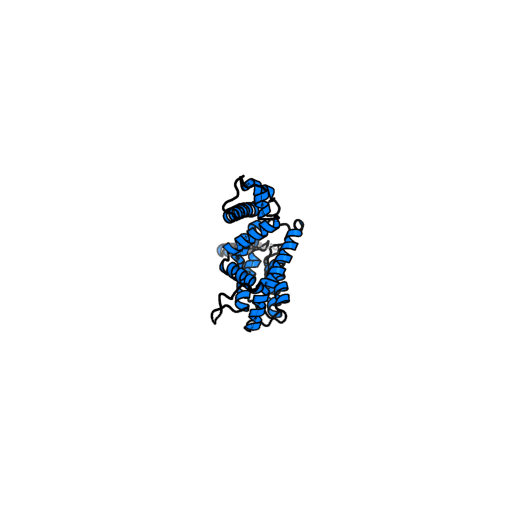 CA 1
ATOM 950 C C . ILE A 1 123 ? 10.726 4.472 -6.851 1.00 88.31 123 ILE A C 1
ATOM 952 O O . ILE A 1 123 ? 10.620 5.157 -7.869 1.00 88.31 123 ILE A O 1
ATOM 956 N N . MET A 1 124 ? 10.119 4.795 -5.706 1.00 83.06 124 MET A N 1
ATOM 957 C CA . MET A 1 124 ? 9.172 5.908 -5.584 1.00 83.06 124 MET A CA 1
ATOM 958 C C . MET A 1 124 ? 9.838 7.254 -5.319 1.00 83.06 124 MET A C 1
ATOM 960 O O . MET A 1 124 ? 9.254 8.284 -5.635 1.00 83.06 124 MET A O 1
ATOM 964 N N . ARG A 1 125 ? 11.075 7.281 -4.808 1.00 80.31 125 ARG A N 1
ATOM 965 C CA . ARG A 1 125 ? 11.810 8.525 -4.521 1.00 80.31 125 ARG A CA 1
ATOM 966 C C . ARG A 1 125 ? 11.912 9.463 -5.731 1.00 80.31 125 ARG A C 1
ATOM 968 O O . ARG A 1 125 ? 11.939 10.678 -5.558 1.00 80.31 125 ARG A O 1
ATOM 975 N N . SER A 1 126 ? 12.000 8.914 -6.940 1.00 77.19 126 SER A N 1
ATOM 976 C CA . SER A 1 126 ? 12.080 9.678 -8.190 1.00 77.19 126 SER A CA 1
ATOM 977 C C . SER A 1 126 ? 10.753 9.766 -8.945 1.00 77.19 126 SER A C 1
ATOM 979 O O . SER A 1 126 ? 10.708 10.390 -10.003 1.00 77.19 126 SER A O 1
ATOM 981 N N . PHE A 1 127 ? 9.678 9.174 -8.420 1.00 84.94 127 PHE A N 1
ATOM 982 C CA . PHE A 1 127 ? 8.382 9.170 -9.081 1.00 84.94 127 PHE A CA 1
ATOM 983 C C . PHE A 1 127 ? 7.742 10.559 -9.046 1.00 84.94 127 PHE A C 1
ATOM 985 O O . PHE A 1 127 ? 7.496 11.121 -7.977 1.00 84.94 127 PHE A O 1
ATOM 992 N N . ASN A 1 128 ? 7.420 11.105 -10.221 1.00 85.62 128 ASN A N 1
ATOM 993 C CA . ASN A 1 128 ? 6.669 12.347 -10.323 1.00 85.62 128 ASN A CA 1
ATOM 994 C C . ASN A 1 128 ? 5.196 12.068 -10.701 1.00 85.62 128 ASN A C 1
ATOM 996 O O . ASN A 1 128 ? 4.916 11.730 -11.860 1.00 85.62 128 ASN A O 1
ATOM 1000 N N . PRO A 1 129 ? 4.233 12.254 -9.775 1.00 86.38 129 PRO A N 1
ATOM 1001 C CA . PRO A 1 129 ? 2.821 11.978 -10.042 1.00 86.38 129 PRO A CA 1
ATOM 1002 C C . PRO A 1 129 ? 2.220 12.886 -11.124 1.00 86.38 129 PRO A C 1
ATOM 1004 O O . PRO A 1 129 ? 1.366 12.434 -11.885 1.00 86.38 129 PRO A O 1
ATOM 1007 N N . GLU A 1 130 ? 2.684 14.134 -11.255 1.00 87.00 130 GLU A N 1
ATOM 1008 C CA . GLU A 1 130 ? 2.192 15.078 -12.272 1.00 87.00 130 GLU A CA 1
ATOM 1009 C C . GLU A 1 130 ? 2.594 14.656 -13.688 1.00 87.00 130 GLU A C 1
ATOM 1011 O O . GLU A 1 130 ? 1.843 14.859 -14.642 1.00 87.00 130 GLU A O 1
ATOM 1016 N N . LYS A 1 131 ? 3.766 14.027 -13.829 1.00 87.06 131 LYS A N 1
ATOM 1017 C CA . LYS A 1 131 ? 4.235 13.477 -15.109 1.00 87.06 131 LYS A CA 1
ATOM 1018 C C . LYS A 1 131 ? 3.598 12.127 -15.443 1.00 87.06 131 LYS A C 1
ATOM 1020 O O . LYS A 1 131 ? 3.589 11.738 -16.609 1.00 87.06 131 LYS A O 1
ATOM 1025 N N . ASN A 1 132 ? 3.032 11.436 -14.451 1.00 85.38 132 ASN A N 1
ATOM 1026 C CA . ASN A 1 132 ? 2.506 10.076 -14.590 1.00 85.38 132 ASN A CA 1
ATOM 1027 C C . ASN A 1 132 ? 1.063 9.922 -14.072 1.00 85.38 132 ASN A C 1
ATOM 1029 O O . ASN A 1 132 ? 0.775 9.000 -13.299 1.00 85.38 132 ASN A O 1
ATOM 1033 N N . PRO A 1 133 ? 0.104 10.744 -14.540 1.00 89.25 133 PRO A N 1
ATOM 1034 C CA . PRO A 1 133 ? -1.283 10.668 -14.082 1.00 89.25 133 PRO A CA 1
ATOM 1035 C C . PRO A 1 133 ? -1.940 9.320 -14.414 1.00 89.25 133 PRO A C 1
ATOM 1037 O O . PRO A 1 133 ? -2.838 8.873 -13.703 1.00 89.25 133 PRO A O 1
ATOM 1040 N N . LYS A 1 134 ? -1.472 8.634 -15.467 1.00 87.44 134 LYS A N 1
ATOM 1041 C CA . LYS A 1 134 ? -1.930 7.284 -15.818 1.00 87.44 134 LYS A CA 1
ATOM 1042 C C . LYS A 1 134 ? -1.621 6.278 -14.708 1.00 87.44 134 LYS A C 1
ATOM 1044 O O . LYS A 1 134 ? -2.499 5.489 -14.373 1.00 87.44 134 LYS A O 1
ATOM 1049 N N . LEU A 1 135 ? -0.416 6.319 -14.127 1.00 86.56 135 LEU A N 1
ATOM 1050 C CA . LEU A 1 135 ? -0.053 5.404 -13.043 1.00 86.56 135 LEU A CA 1
ATOM 1051 C C . LEU A 1 135 ? -0.903 5.685 -11.800 1.00 86.56 135 LEU A C 1
ATOM 1053 O O . LEU A 1 135 ? -1.428 4.748 -11.214 1.00 86.56 135 LEU A O 1
ATOM 1057 N N . ILE A 1 136 ? -1.140 6.959 -11.466 1.00 90.56 136 ILE A N 1
ATOM 1058 C CA . ILE A 1 136 ? -2.059 7.338 -10.378 1.00 90.56 136 ILE A CA 1
ATOM 1059 C C . ILE A 1 136 ? -3.472 6.795 -10.621 1.00 90.56 136 ILE A C 1
ATOM 1061 O O . ILE A 1 136 ? -4.078 6.221 -9.718 1.00 90.56 136 ILE A O 1
ATOM 1065 N N . GLY A 1 137 ? -3.991 6.929 -11.844 1.00 92.00 137 GLY A N 1
ATOM 1066 C CA . GLY A 1 137 ? -5.298 6.389 -12.215 1.00 92.00 137 GLY A CA 1
ATOM 1067 C C . GLY A 1 137 ? -5.369 4.863 -12.106 1.00 92.00 137 GLY A C 1
ATOM 1068 O O . GLY A 1 137 ? -6.362 4.328 -11.618 1.00 92.00 137 GLY A O 1
ATOM 1069 N N . LEU A 1 138 ? -4.314 4.151 -12.509 1.00 90.25 138 LEU A N 1
ATOM 1070 C CA . LEU A 1 138 ? -4.243 2.695 -12.369 1.00 90.25 138 LEU A CA 1
ATOM 1071 C C . LEU A 1 138 ? -4.132 2.261 -10.908 1.00 90.25 138 LEU A C 1
ATOM 1073 O O . LEU A 1 138 ? -4.838 1.337 -10.515 1.00 90.25 138 LEU A O 1
ATOM 1077 N N . GLN A 1 139 ? -3.344 2.966 -10.094 1.00 90.44 139 GLN A N 1
ATOM 1078 C CA . GLN A 1 139 ? -3.262 2.729 -8.652 1.00 90.44 139 GLN A CA 1
ATOM 1079 C C . GLN A 1 139 ? -4.621 2.932 -7.982 1.00 90.44 139 GLN A C 1
ATOM 1081 O O . GLN A 1 139 ? -5.073 2.061 -7.244 1.00 90.44 139 GLN A O 1
ATOM 1086 N N . PHE A 1 140 ? -5.340 4.008 -8.315 1.00 94.38 140 PHE A N 1
ATOM 1087 C CA . PHE A 1 140 ? -6.714 4.208 -7.855 1.00 94.38 140 PHE A CA 1
ATOM 1088 C C . PHE A 1 140 ? -7.612 3.017 -8.224 1.00 94.38 140 PHE A C 1
ATOM 1090 O O . PHE A 1 140 ? -8.265 2.436 -7.359 1.00 94.38 140 PHE A O 1
ATOM 1097 N N . LEU A 1 141 ? -7.628 2.605 -9.496 1.00 94.00 141 LEU A N 1
ATOM 1098 C CA . LEU A 1 141 ? -8.454 1.479 -9.949 1.00 94.00 141 LEU A CA 1
ATOM 1099 C C . LEU A 1 141 ? -8.056 0.151 -9.285 1.00 94.00 141 LEU A C 1
ATOM 1101 O O . LEU A 1 141 ? -8.929 -0.665 -8.981 1.00 94.00 141 LEU A O 1
ATOM 1105 N N . GLY A 1 142 ? -6.761 -0.062 -9.049 1.00 92.38 142 GLY A N 1
ATOM 1106 C CA . GLY A 1 142 ? -6.219 -1.211 -8.328 1.00 92.38 142 GLY A CA 1
ATOM 1107 C C . GLY A 1 142 ? -6.687 -1.240 -6.876 1.00 92.38 142 GLY A C 1
ATOM 1108 O O . GLY A 1 142 ? -7.234 -2.248 -6.435 1.00 92.38 142 GLY A O 1
ATOM 1109 N N . LEU A 1 143 ? -6.580 -0.114 -6.168 1.00 94.38 143 LEU A N 1
ATOM 1110 C CA . LEU A 1 143 ? -7.070 0.037 -4.796 1.00 94.38 143 LEU A CA 1
ATOM 1111 C C . LEU A 1 143 ? -8.580 -0.189 -4.705 1.00 94.38 143 LEU A C 1
ATOM 1113 O O . LEU A 1 143 ? -9.029 -0.910 -3.822 1.00 94.38 143 LEU A O 1
ATOM 1117 N N . MET A 1 144 ? -9.367 0.338 -5.647 1.00 95.88 144 MET A N 1
ATOM 1118 C CA . MET A 1 144 ? -10.817 0.107 -5.692 1.00 95.88 144 MET A CA 1
ATOM 1119 C C . MET A 1 144 ? -11.170 -1.361 -5.954 1.00 95.88 144 MET A C 1
ATOM 1121 O O . MET A 1 144 ? -12.148 -1.877 -5.410 1.00 95.88 144 MET A O 1
ATOM 1125 N N . ARG A 1 145 ? -10.377 -2.063 -6.773 1.00 93.44 145 ARG A N 1
ATOM 1126 C CA . ARG A 1 145 ? -10.536 -3.507 -6.982 1.00 93.44 145 ARG A CA 1
ATOM 1127 C C . ARG A 1 145 ? -10.239 -4.268 -5.693 1.00 93.44 145 ARG A C 1
ATOM 1129 O O . ARG A 1 145 ? -11.102 -5.018 -5.249 1.00 93.44 145 ARG A O 1
ATOM 1136 N N . SER A 1 146 ? -9.087 -4.017 -5.070 1.00 92.94 146 SER A N 1
ATOM 1137 C CA . SER A 1 146 ? -8.681 -4.635 -3.800 1.00 92.94 146 SER A CA 1
ATOM 1138 C C . SER A 1 146 ? -9.658 -4.333 -2.667 1.00 92.94 146 SER A C 1
ATOM 1140 O O . SER A 1 146 ? -9.966 -5.216 -1.869 1.00 92.94 146 SER A O 1
ATOM 1142 N N . ALA A 1 147 ? -10.216 -3.122 -2.629 1.00 95.00 147 ALA A N 1
ATOM 1143 C CA . ALA A 1 147 ? -11.262 -2.752 -1.690 1.00 95.00 147 ALA A CA 1
ATOM 1144 C C . ALA A 1 147 ? -12.467 -3.689 -1.808 1.00 95.00 147 ALA A C 1
ATOM 1146 O O . ALA A 1 147 ? -12.955 -4.195 -0.802 1.00 95.00 147 ALA A O 1
ATOM 1147 N N . ARG A 1 148 ? -12.922 -3.965 -3.033 1.00 91.81 148 ARG A N 1
ATOM 1148 C CA . ARG A 1 148 ? -14.101 -4.803 -3.301 1.00 91.81 148 ARG A CA 1
ATOM 1149 C C . ARG A 1 148 ? -13.840 -6.294 -3.133 1.00 91.81 148 ARG A C 1
ATOM 1151 O O . ARG A 1 148 ? -14.738 -7.005 -2.699 1.00 91.81 148 ARG A O 1
ATOM 1158 N N . THR A 1 149 ? -12.651 -6.768 -3.498 1.00 88.88 149 THR A N 1
ATOM 1159 C CA . THR A 1 149 ? -12.337 -8.204 -3.500 1.00 88.88 149 THR A CA 1
ATOM 1160 C C . THR A 1 149 ? -11.734 -8.686 -2.188 1.00 88.88 149 THR A C 1
ATOM 1162 O O . THR A 1 149 ? -12.012 -9.801 -1.773 1.00 88.88 149 THR A O 1
ATOM 1165 N N . VAL A 1 150 ? -10.914 -7.869 -1.527 1.00 91.75 150 VAL A N 1
ATOM 1166 C CA . VAL A 1 150 ? -10.177 -8.266 -0.320 1.00 91.75 150 VAL A CA 1
ATOM 1167 C C . VAL A 1 150 ? -10.690 -7.505 0.891 1.00 91.75 150 VAL A C 1
ATOM 1169 O O . VAL A 1 150 ? -11.255 -8.083 1.814 1.00 91.75 150 VAL A O 1
ATOM 1172 N N . MET A 1 151 ? -10.545 -6.183 0.896 1.00 95.25 151 MET A N 1
ATOM 1173 C CA . MET A 1 151 ? -10.724 -5.424 2.132 1.00 95.25 151 MET A CA 1
ATOM 1174 C C . MET A 1 151 ? -12.187 -5.401 2.616 1.00 95.25 151 MET A C 1
ATOM 1176 O O . MET A 1 151 ? -12.444 -5.460 3.815 1.00 95.25 151 MET A O 1
ATOM 1180 N N . SER A 1 152 ? -13.165 -5.436 1.705 1.00 94.69 152 SER A N 1
ATOM 1181 C CA . SER A 1 152 ? -14.588 -5.581 2.057 1.00 94.69 152 SER A CA 1
ATOM 1182 C C . SER A 1 152 ? -14.860 -6.858 2.854 1.00 94.69 152 SER A C 1
ATOM 1184 O O . SER A 1 152 ? -15.687 -6.837 3.760 1.00 94.69 152 SER A O 1
ATOM 1186 N N . GLY A 1 153 ? -14.148 -7.951 2.554 1.00 92.00 153 GLY A N 1
ATOM 1187 C CA . GLY A 1 153 ? -14.249 -9.210 3.291 1.00 92.00 153 GLY A CA 1
ATOM 1188 C C . GLY A 1 153 ? -13.693 -9.106 4.710 1.00 92.00 153 GLY A C 1
ATOM 1189 O O . GLY A 1 15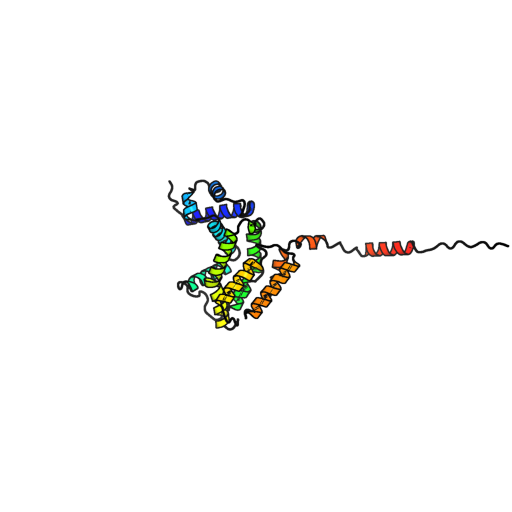3 ? -14.271 -9.672 5.633 1.00 92.00 153 GLY A O 1
ATOM 1190 N N . VAL A 1 154 ? -12.619 -8.332 4.908 1.00 94.06 154 VAL A N 1
ATOM 1191 C CA . VAL A 1 154 ? -12.071 -8.021 6.242 1.00 94.06 154 VAL A CA 1
ATOM 1192 C C . VAL A 1 154 ? -13.083 -7.236 7.076 1.00 94.06 154 VAL A C 1
ATOM 1194 O O . VAL A 1 154 ? -13.356 -7.602 8.217 1.00 94.06 154 VAL A O 1
ATOM 1197 N N . PHE A 1 155 ? -13.683 -6.193 6.496 1.00 96.12 155 PHE A N 1
ATOM 1198 C CA . PHE A 1 155 ? -14.685 -5.384 7.189 1.00 96.12 155 PHE A CA 1
ATOM 1199 C C . PHE A 1 155 ? -15.973 -6.153 7.483 1.00 96.12 155 PHE A C 1
ATOM 1201 O O . PHE A 1 155 ? -16.479 -6.066 8.598 1.00 96.12 155 PHE A O 1
ATOM 1208 N N . ALA A 1 156 ? -16.474 -6.935 6.522 1.00 93.62 156 ALA A N 1
ATOM 1209 C CA . ALA A 1 156 ? -17.639 -7.792 6.727 1.00 93.62 156 ALA A CA 1
ATOM 1210 C C . ALA A 1 156 ? -17.381 -8.818 7.835 1.00 93.62 156 ALA A C 1
ATOM 1212 O O . ALA A 1 156 ? -18.211 -8.980 8.720 1.00 93.62 156 ALA A O 1
ATOM 1213 N N . ARG A 1 157 ? -16.194 -9.439 7.845 1.00 92.31 157 ARG A N 1
ATOM 1214 C CA . ARG A 1 157 ? -15.792 -10.355 8.913 1.00 92.31 157 ARG A CA 1
ATOM 1215 C C . ARG A 1 157 ? -15.805 -9.677 10.280 1.00 92.31 157 ARG A C 1
ATOM 1217 O O . ARG A 1 157 ? -16.327 -10.263 11.215 1.00 92.31 157 ARG A O 1
ATOM 1224 N N . GLY A 1 158 ? -15.250 -8.470 10.392 1.00 95.25 158 GLY A N 1
ATOM 1225 C CA . GLY A 1 158 ? -15.216 -7.765 11.675 1.00 95.25 158 GLY A CA 1
ATOM 1226 C C . GLY A 1 158 ? -16.596 -7.381 12.203 1.00 95.25 158 GLY A C 1
ATOM 1227 O O . GLY A 1 158 ? -16.802 -7.360 13.410 1.00 95.25 158 GLY A O 1
ATOM 1228 N N . ASP A 1 159 ? -17.543 -7.096 11.309 1.00 94.31 159 ASP A N 1
ATOM 1229 C CA . ASP A 1 159 ? -18.944 -6.878 11.683 1.00 94.31 159 ASP A CA 1
ATOM 1230 C C . ASP A 1 159 ? -19.621 -8.199 12.104 1.00 94.31 159 ASP A C 1
ATOM 1232 O O . ASP A 1 159 ? -20.297 -8.254 13.129 1.00 94.31 159 ASP A O 1
ATOM 1236 N N . GLU A 1 160 ? -19.369 -9.293 11.371 1.00 92.81 160 GLU A N 1
ATOM 1237 C CA . GLU A 1 160 ? -19.878 -10.641 11.675 1.00 92.81 160 GLU A CA 1
ATOM 1238 C C . GLU A 1 160 ? -19.364 -11.192 13.017 1.00 92.81 160 GLU A C 1
ATOM 1240 O O . GLU A 1 160 ? -20.124 -11.820 13.755 1.00 92.81 160 GLU A O 1
ATOM 1245 N N . ASP A 1 161 ? -18.081 -10.987 13.328 1.00 94.00 161 ASP A N 1
ATOM 1246 C CA . ASP A 1 161 ? -17.442 -11.471 14.559 1.00 94.00 161 ASP A CA 1
ATOM 1247 C C . ASP A 1 161 ? -17.525 -10.478 15.734 1.00 94.00 161 ASP A C 1
ATOM 1249 O O . ASP A 1 161 ? -17.125 -10.803 16.854 1.00 94.00 161 ASP A O 1
ATOM 1253 N N . GLY A 1 162 ? -18.086 -9.287 15.501 1.00 95.75 162 GLY A N 1
ATOM 1254 C CA . GLY A 1 162 ? -18.296 -8.246 16.506 1.00 95.75 162 GLY A CA 1
ATOM 1255 C C . GLY A 1 162 ? -17.039 -7.472 16.915 1.00 95.75 162 GLY A C 1
ATOM 1256 O O . GLY A 1 162 ? -17.124 -6.616 17.800 1.00 95.75 162 GLY A O 1
ATOM 1257 N N . SER A 1 163 ? -15.881 -7.730 16.296 1.00 97.56 163 SER A N 1
ATOM 1258 C CA . SER A 1 163 ? -14.650 -6.958 16.531 1.00 97.56 163 SER A CA 1
ATOM 1259 C C . SER A 1 163 ? -14.715 -5.536 15.960 1.00 97.56 163 SER A C 1
ATOM 1261 O O . SER A 1 163 ? -13.984 -4.650 16.405 1.00 97.56 163 SER A O 1
ATOM 1263 N N . MET A 1 164 ? -15.610 -5.293 15.001 1.00 98.31 164 MET A N 1
ATOM 1264 C CA . MET A 1 164 ? -15.875 -3.996 14.383 1.00 98.31 164 MET A CA 1
ATOM 1265 C C . MET A 1 164 ? -17.387 -3.729 14.299 1.00 98.31 164 MET A C 1
ATOM 1267 O O . MET A 1 164 ? -18.205 -4.627 14.449 1.00 98.31 164 MET A O 1
ATOM 1271 N N . GLN A 1 165 ? -17.768 -2.468 14.095 1.00 97.38 165 GLN A N 1
ATOM 1272 C CA . GLN A 1 165 ? -19.165 -2.012 14.013 1.00 97.38 165 GLN A CA 1
ATOM 1273 C C . GLN A 1 165 ? -19.355 -1.158 12.753 1.00 97.38 165 GLN A C 1
ATOM 1275 O O . GLN A 1 165 ? -19.573 0.056 12.821 1.00 97.38 165 GLN A O 1
ATOM 1280 N N . VAL A 1 166 ? -19.208 -1.781 11.581 1.00 96.56 166 VAL A N 1
ATOM 1281 C CA . VAL A 1 166 ? -19.078 -1.079 10.296 1.00 96.56 166 VAL A CA 1
ATOM 1282 C C . VAL A 1 166 ? -20.359 -1.216 9.483 1.00 96.56 166 VAL A C 1
ATOM 1284 O O . VAL A 1 166 ? -20.609 -2.224 8.836 1.00 96.56 166 VAL A O 1
ATOM 1287 N N . LYS A 1 167 ? -21.154 -0.141 9.425 1.00 93.75 167 LYS A N 1
ATOM 1288 C CA . LYS A 1 167 ? -22.468 -0.145 8.747 1.00 93.75 167 LYS A CA 1
ATOM 1289 C C . LYS A 1 167 ? -22.414 -0.379 7.235 1.00 93.75 167 LYS A C 1
ATOM 1291 O O . LYS A 1 167 ? -23.370 -0.887 6.654 1.00 93.75 167 LYS A O 1
ATOM 1296 N N . HIS A 1 168 ? -21.337 0.060 6.586 1.00 96.00 168 HIS A N 1
ATOM 1297 C CA . HIS A 1 168 ? -21.181 0.019 5.130 1.00 96.00 168 HIS A CA 1
ATOM 1298 C C . HIS A 1 168 ? -19.812 -0.575 4.754 1.00 96.00 168 HIS A C 1
ATOM 1300 O O . HIS A 1 168 ? -18.938 0.170 4.304 1.00 96.00 168 HIS A O 1
ATOM 1306 N N . PRO A 1 169 ? -19.591 -1.895 4.948 1.00 94.94 169 PRO A N 1
ATOM 1307 C CA . PRO A 1 169 ? -18.265 -2.515 4.842 1.00 94.94 169 PRO A CA 1
ATOM 1308 C C . PRO A 1 169 ? -17.537 -2.227 3.531 1.00 94.94 169 PRO A C 1
ATOM 1310 O O . PRO A 1 169 ? -16.352 -1.909 3.543 1.00 94.94 169 PRO A O 1
ATOM 1313 N N . GLN A 1 170 ? -18.249 -2.262 2.402 1.00 95.44 170 GLN A N 1
ATOM 1314 C CA . GLN A 1 170 ? -17.646 -2.006 1.096 1.00 95.44 170 GLN A CA 1
ATOM 1315 C C . GLN A 1 170 ? -17.183 -0.553 0.940 1.00 95.44 170 GLN A C 1
ATOM 1317 O O . GLN A 1 170 ? -16.071 -0.299 0.489 1.00 95.44 170 GLN A O 1
ATOM 1322 N N . GLN A 1 171 ? -18.019 0.417 1.308 1.00 97.69 171 GLN A N 1
ATOM 1323 C CA . GLN A 1 171 ? -17.684 1.836 1.177 1.00 97.69 171 GLN A CA 1
ATOM 1324 C C . GLN A 1 171 ? -16.574 2.229 2.157 1.00 97.69 171 GLN A C 1
ATOM 1326 O O . GLN A 1 171 ? -15.699 3.021 1.813 1.00 97.69 171 GLN A O 1
ATOM 1331 N N . VAL A 1 172 ? -16.573 1.642 3.358 1.00 97.88 172 VAL A N 1
ATOM 1332 C CA . VAL A 1 172 ? -15.475 1.812 4.316 1.00 97.88 172 VAL A CA 1
ATOM 1333 C C . VAL A 1 172 ? -14.186 1.185 3.788 1.00 97.88 172 VAL A C 1
ATOM 1335 O O . VAL A 1 172 ? -13.141 1.814 3.908 1.00 97.88 172 VAL A O 1
ATOM 1338 N N . ALA A 1 173 ? -14.244 0.027 3.124 1.00 97.94 173 ALA A N 1
ATOM 1339 C CA . ALA A 1 173 ? -13.084 -0.571 2.465 1.00 97.94 173 ALA A CA 1
ATOM 1340 C C . ALA A 1 173 ? -12.492 0.332 1.373 1.00 97.94 173 ALA A C 1
ATOM 1342 O O . ALA A 1 173 ? -11.277 0.508 1.310 1.00 97.94 173 ALA A O 1
ATOM 1343 N N . GLU A 1 174 ? -13.342 0.924 0.527 1.00 98.00 174 GLU A N 1
ATOM 1344 C CA . GLU A 1 174 ? -12.915 1.855 -0.526 1.00 98.00 174 GLU A CA 1
ATOM 1345 C C . GLU A 1 174 ? -12.239 3.098 0.083 1.00 98.00 174 GLU A C 1
ATOM 1347 O O . GLU A 1 174 ? -11.128 3.455 -0.312 1.00 98.00 174 GLU A O 1
ATOM 1352 N N . LEU A 1 175 ? -12.852 3.711 1.103 1.00 97.75 175 LEU A N 1
ATOM 1353 C CA . LEU A 1 175 ? -12.272 4.858 1.812 1.00 97.75 175 LEU A CA 1
ATOM 1354 C C . LEU A 1 175 ? -10.959 4.508 2.514 1.00 97.75 175 LEU A C 1
ATOM 1356 O O . LEU A 1 175 ? -9.990 5.255 2.397 1.00 97.75 175 LEU A O 1
ATOM 1360 N N . GLN A 1 176 ? -10.915 3.379 3.219 1.00 97.44 176 GLN A N 1
ATOM 1361 C CA . GLN A 1 176 ? -9.732 2.931 3.941 1.00 97.44 176 GLN A CA 1
ATOM 1362 C C . GLN A 1 176 ? -8.559 2.714 2.984 1.00 97.44 176 GLN A C 1
ATOM 1364 O O . GLN A 1 176 ? -7.467 3.217 3.240 1.00 97.44 176 GLN A O 1
ATOM 1369 N N . MET A 1 177 ? -8.785 2.034 1.857 1.00 96.62 177 MET A N 1
ATOM 1370 C CA . MET A 1 177 ? -7.737 1.763 0.873 1.00 96.62 177 MET A CA 1
ATOM 1371 C C . MET A 1 177 ? -7.156 3.045 0.278 1.00 96.62 177 MET A C 1
ATOM 1373 O O . MET A 1 177 ? -5.935 3.154 0.145 1.00 96.62 177 MET A O 1
ATOM 1377 N N . LEU A 1 178 ? -8.006 4.026 -0.033 1.00 96.50 178 LEU A N 1
ATOM 1378 C CA . LEU A 1 178 ? -7.568 5.320 -0.554 1.00 96.50 178 LEU A CA 1
ATOM 1379 C C . LEU A 1 178 ? -6.823 6.135 0.505 1.00 96.50 178 LEU A C 1
ATOM 1381 O O . LEU A 1 178 ? -5.733 6.637 0.234 1.00 96.50 178 LEU A O 1
ATOM 1385 N N . LEU A 1 179 ? -7.377 6.246 1.715 1.00 95.94 179 LEU A N 1
ATOM 1386 C CA . LEU A 1 179 ? -6.756 7.026 2.782 1.00 95.94 179 LEU A CA 1
ATOM 1387 C C . LEU A 1 179 ? -5.420 6.423 3.216 1.00 95.94 179 LEU A C 1
ATOM 1389 O O . LEU A 1 179 ? -4.462 7.173 3.378 1.00 95.94 179 LEU A O 1
ATOM 1393 N N . ALA A 1 180 ? -5.321 5.099 3.342 1.00 94.75 180 ALA A N 1
ATOM 1394 C CA . ALA A 1 180 ? -4.075 4.447 3.723 1.00 94.75 180 ALA A CA 1
ATOM 1395 C C . ALA A 1 180 ? -2.994 4.605 2.639 1.00 94.75 180 ALA A C 1
ATOM 1397 O O . ALA A 1 180 ? -1.894 5.066 2.935 1.00 94.75 180 ALA A O 1
ATOM 1398 N N . ASN A 1 181 ? -3.312 4.293 1.376 1.00 92.44 181 ASN A N 1
ATOM 1399 C CA . ASN A 1 181 ? -2.296 4.144 0.326 1.00 92.44 181 ASN A CA 1
ATOM 1400 C C . ASN A 1 181 ? -2.032 5.406 -0.502 1.00 92.44 181 ASN A C 1
ATOM 1402 O O . ASN A 1 181 ? -0.931 5.565 -1.023 1.00 92.44 181 ASN A O 1
ATOM 1406 N N . MET A 1 182 ? -3.021 6.292 -0.660 1.00 92.19 182 MET A N 1
ATOM 1407 C CA . MET A 1 182 ? -2.875 7.497 -1.490 1.00 92.19 182 MET A CA 1
ATOM 1408 C C . MET A 1 182 ? -2.680 8.780 -0.681 1.00 92.19 182 MET A C 1
ATOM 1410 O O . MET A 1 182 ? -2.256 9.781 -1.255 1.00 92.19 182 MET A O 1
ATOM 1414 N N . TRP A 1 183 ? -2.996 8.776 0.618 1.00 93.81 183 TRP A N 1
ATOM 1415 C CA . TRP A 1 183 ? -2.966 9.988 1.443 1.00 93.81 183 TRP A CA 1
ATOM 1416 C C . TRP A 1 183 ? -2.062 9.889 2.678 1.00 93.81 183 TRP A C 1
ATOM 1418 O O . TRP A 1 183 ? -1.226 10.772 2.893 1.00 93.81 183 TRP A O 1
ATOM 1428 N N . MET A 1 184 ? -2.224 8.842 3.490 1.00 94.25 184 MET A N 1
ATOM 1429 C CA . MET A 1 184 ? -1.462 8.635 4.723 1.00 94.25 184 MET A CA 1
ATOM 1430 C C . MET A 1 184 ? -0.013 8.257 4.420 1.00 94.25 184 MET A C 1
ATOM 1432 O O . MET A 1 184 ? 0.899 8.887 4.952 1.00 94.25 184 MET A O 1
ATOM 1436 N N . TYR A 1 185 ? 0.211 7.260 3.558 1.00 88.69 185 TYR A N 1
ATOM 1437 C CA . TYR A 1 185 ? 1.564 6.907 3.146 1.00 88.69 185 TYR A CA 1
ATOM 1438 C C . TYR A 1 185 ? 2.158 7.979 2.218 1.00 88.69 185 TYR A C 1
ATOM 1440 O O . TYR A 1 185 ? 1.518 8.370 1.237 1.00 88.69 185 TYR A O 1
ATOM 1448 N N . PRO A 1 186 ? 3.397 8.441 2.474 1.00 86.00 186 PRO A N 1
ATOM 1449 C CA . PRO A 1 186 ? 4.027 9.538 1.742 1.00 86.00 186 PRO A CA 1
ATOM 1450 C C . PRO A 1 186 ? 4.600 9.087 0.386 1.00 86.00 186 PRO A C 1
ATOM 1452 O O . PRO A 1 186 ? 5.713 9.451 0.021 1.00 86.00 186 PRO A O 1
ATOM 1455 N N . LEU A 1 187 ? 3.852 8.279 -0.372 1.00 82.12 187 LEU A N 1
ATOM 1456 C CA . LEU A 1 187 ? 4.295 7.739 -1.663 1.00 82.12 187 LEU A CA 1
ATOM 1457 C C . LEU A 1 187 ? 4.207 8.765 -2.798 1.00 82.12 187 LEU A C 1
ATOM 1459 O O . LEU A 1 187 ? 5.018 8.734 -3.718 1.00 82.12 187 LEU A O 1
ATOM 1463 N N . PHE A 1 188 ? 3.223 9.668 -2.743 1.00 81.38 188 PHE A N 1
ATOM 1464 C CA . PHE A 1 188 ? 2.961 10.652 -3.805 1.00 81.38 188 PHE A CA 1
ATOM 1465 C C . PHE A 1 188 ? 3.151 12.102 -3.360 1.00 81.38 188 PHE A C 1
ATOM 1467 O O . PHE A 1 188 ? 3.266 12.997 -4.192 1.00 81.38 188 PHE A O 1
ATOM 1474 N N . THR A 1 189 ? 3.171 12.346 -2.051 1.00 79.19 189 THR A N 1
ATOM 1475 C CA . THR A 1 189 ? 3.340 13.679 -1.468 1.00 79.19 189 THR A CA 1
ATOM 1476 C C . THR A 1 189 ? 4.316 13.598 -0.311 1.00 79.19 189 THR A C 1
ATOM 1478 O O . THR A 1 189 ? 4.120 12.778 0.588 1.00 79.19 189 THR A O 1
ATOM 1481 N N . SER A 1 190 ? 5.319 14.471 -0.304 1.00 84.12 190 SER A N 1
ATOM 1482 C CA . SER A 1 190 ? 6.195 14.661 0.849 1.00 84.12 190 SER A CA 1
ATOM 1483 C C . SER A 1 190 ? 5.520 15.530 1.915 1.00 84.12 190 SER A C 1
ATOM 1485 O O . SER A 1 190 ? 4.539 16.224 1.651 1.00 84.12 190 SER A O 1
ATOM 1487 N N . GLY A 1 191 ? 6.055 15.482 3.132 1.00 90.50 191 GLY A N 1
ATOM 1488 C CA . GLY A 1 191 ? 5.622 16.303 4.262 1.00 90.50 191 GLY A CA 1
ATOM 1489 C C . GLY A 1 191 ? 6.741 16.432 5.291 1.00 90.50 191 GLY A C 1
ATOM 1490 O O . GLY A 1 191 ? 7.804 15.813 5.150 1.00 90.50 191 GLY A O 1
ATOM 1491 N N . SER A 1 192 ? 6.537 17.250 6.321 1.00 95.69 192 SER A N 1
ATOM 1492 C CA . SER A 1 192 ? 7.383 17.193 7.520 1.00 95.69 192 SER A CA 1
ATOM 1493 C C . SER A 1 192 ? 7.020 15.970 8.363 1.00 95.69 192 SER A C 1
ATOM 1495 O O . SER A 1 192 ? 5.909 15.447 8.271 1.00 95.69 192 SER A O 1
ATOM 1497 N N . SER A 1 193 ? 7.929 15.538 9.231 1.00 96.44 193 SER A N 1
ATOM 1498 C CA . SER A 1 193 ? 7.706 14.443 10.180 1.00 96.44 193 SER A CA 1
ATOM 1499 C C . SER A 1 193 ? 6.459 14.705 11.032 1.00 96.44 193 SER A C 1
ATOM 1501 O O . SER A 1 193 ? 5.662 13.802 11.275 1.00 96.44 193 SER A O 1
ATOM 1503 N N . GLN A 1 194 ? 6.241 15.967 11.426 1.00 96.75 194 GLN A N 1
ATOM 1504 C CA . GLN A 1 194 ? 5.054 16.396 12.168 1.00 96.75 194 GLN A CA 1
ATOM 1505 C C . GLN A 1 194 ? 3.768 16.276 11.339 1.00 96.75 194 GLN A C 1
ATOM 1507 O O . GLN A 1 194 ? 2.762 15.784 11.847 1.00 96.75 194 GLN A O 1
ATOM 1512 N N . GLU A 1 195 ? 3.780 16.719 10.079 1.00 96.62 195 GLU A N 1
ATOM 1513 C CA . GLU A 1 195 ? 2.606 16.629 9.205 1.00 96.62 195 GLU A CA 1
ATOM 1514 C C . GLU A 1 195 ? 2.232 15.169 8.939 1.00 96.62 195 GLU A C 1
ATOM 1516 O O . GLU A 1 195 ? 1.064 14.794 9.037 1.00 96.62 195 GLU A O 1
ATOM 1521 N N . LEU A 1 196 ? 3.227 14.329 8.654 1.00 96.56 196 LEU A N 1
ATOM 1522 C CA . LEU A 1 196 ? 3.029 12.903 8.424 1.00 96.56 196 LEU A CA 1
ATOM 1523 C C . LEU A 1 196 ? 2.465 12.193 9.661 1.00 96.56 196 LEU A C 1
ATOM 1525 O O . LEU A 1 196 ? 1.537 11.393 9.535 1.00 96.56 196 LEU A O 1
ATOM 1529 N N . ARG A 1 197 ? 2.940 12.549 10.860 1.00 97.25 197 ARG A N 1
ATOM 1530 C CA . ARG A 1 197 ? 2.371 12.064 12.124 1.00 97.25 197 ARG A CA 1
ATOM 1531 C C . ARG A 1 197 ? 0.896 12.441 12.267 1.00 97.25 197 ARG A C 1
ATOM 1533 O O . ARG A 1 197 ? 0.061 11.584 12.545 1.00 97.25 197 ARG A O 1
ATOM 1540 N N . ALA A 1 198 ? 0.569 13.704 11.992 1.00 97.56 198 ALA A N 1
ATOM 1541 C CA . ALA A 1 198 ? -0.802 14.199 12.056 1.00 97.56 198 ALA A CA 1
ATOM 1542 C C . ALA A 1 198 ? -1.733 13.481 11.060 1.00 97.56 198 ALA A C 1
ATOM 1544 O O . ALA A 1 198 ? -2.893 13.225 11.382 1.00 97.56 198 ALA A O 1
ATOM 1545 N N . ARG A 1 199 ? -1.247 13.096 9.869 1.00 97.50 199 ARG A N 1
ATOM 1546 C CA . ARG A 1 199 ? -2.038 12.288 8.920 1.00 97.50 199 ARG A CA 1
ATOM 1547 C C . ARG A 1 199 ? -2.414 10.927 9.501 1.00 97.50 199 ARG A C 1
ATOM 1549 O O . ARG A 1 199 ? -3.565 10.522 9.351 1.00 97.50 199 ARG A O 1
ATOM 1556 N N . VAL A 1 200 ? -1.487 10.252 10.186 1.00 97.94 200 VAL A N 1
ATOM 1557 C CA . VAL A 1 200 ? -1.771 8.970 10.857 1.00 97.94 200 VAL A CA 1
ATOM 1558 C C . VAL A 1 200 ? -2.814 9.160 11.961 1.00 97.94 200 VAL A C 1
ATOM 1560 O O . VAL A 1 200 ? -3.795 8.424 12.004 1.00 97.94 200 VAL A O 1
ATOM 1563 N N . GLU A 1 201 ? -2.681 10.190 12.798 1.00 98.12 201 GLU A N 1
ATOM 1564 C CA . GLU A 1 201 ? -3.656 10.489 13.860 1.00 98.12 201 GLU A CA 1
ATOM 1565 C C . GLU A 1 201 ? -5.072 10.742 13.308 1.00 98.12 201 GLU A C 1
ATOM 1567 O O . GLU A 1 201 ? -6.063 10.207 13.821 1.00 98.12 201 GLU A O 1
ATOM 1572 N N . VAL A 1 202 ? -5.181 11.523 12.228 1.00 98.38 202 VAL A N 1
ATOM 1573 C CA . VAL A 1 202 ? -6.461 11.795 11.555 1.00 98.38 202 VAL A CA 1
ATOM 1574 C C . VAL A 1 202 ? -7.024 10.530 10.911 1.00 98.38 202 VAL A C 1
ATOM 1576 O O . VAL A 1 202 ? -8.219 10.264 11.044 1.00 98.38 202 VAL A O 1
ATOM 1579 N N . TYR A 1 203 ? -6.181 9.730 10.256 1.00 98.31 203 TYR A N 1
ATOM 1580 C CA . TYR A 1 203 ? -6.580 8.449 9.682 1.00 98.31 203 TYR A CA 1
ATOM 1581 C C . TYR A 1 203 ? -7.171 7.516 10.747 1.00 98.31 203 TYR A C 1
ATOM 1583 O O . TYR A 1 203 ? -8.301 7.054 10.594 1.00 98.31 203 TYR A O 1
ATOM 1591 N N . LEU A 1 204 ? -6.470 7.297 11.864 1.00 98.25 204 LEU A N 1
ATOM 1592 C CA . LEU A 1 204 ? -6.936 6.423 12.947 1.00 98.25 204 LEU A CA 1
ATOM 1593 C C . LEU A 1 204 ? -8.220 6.953 13.600 1.00 98.25 204 LEU A C 1
ATOM 1595 O O . LEU A 1 204 ? -9.129 6.182 13.915 1.00 98.25 204 LEU A O 1
ATOM 1599 N N . THR A 1 205 ? -8.345 8.276 13.735 1.00 98.56 205 THR A N 1
ATOM 1600 C CA . THR A 1 205 ? -9.581 8.920 14.203 1.00 98.56 205 THR A CA 1
ATOM 1601 C C . THR A 1 205 ? -10.753 8.632 13.262 1.00 98.56 205 THR A C 1
ATOM 1603 O O . THR A 1 205 ? -11.839 8.272 13.725 1.00 98.56 205 THR A O 1
ATOM 1606 N N . ALA A 1 206 ? -10.542 8.748 11.948 1.00 98.25 206 ALA A N 1
ATOM 1607 C CA . ALA A 1 206 ? -11.556 8.435 10.946 1.00 98.25 206 ALA A CA 1
ATOM 1608 C C . ALA A 1 206 ? -11.942 6.948 10.982 1.00 98.25 206 ALA A C 1
ATOM 1610 O O . ALA A 1 206 ? -13.130 6.635 11.019 1.00 98.25 206 ALA A O 1
ATOM 1611 N N . MET A 1 207 ? -10.967 6.037 11.057 1.00 98.31 207 MET A N 1
ATOM 1612 C CA . MET A 1 207 ? -11.221 4.594 11.142 1.00 98.31 207 MET A CA 1
ATOM 1613 C C . MET A 1 207 ? -12.042 4.231 12.385 1.00 98.31 207 MET A C 1
ATOM 1615 O O . MET A 1 207 ? -13.054 3.533 12.281 1.00 98.31 207 MET A O 1
ATOM 1619 N N . LYS A 1 208 ? -11.698 4.799 13.547 1.00 98.25 208 LYS A N 1
ATOM 1620 C CA . LYS A 1 208 ? -12.480 4.637 14.779 1.00 98.25 208 LYS A CA 1
ATOM 1621 C C . LYS A 1 208 ? -13.913 5.153 14.626 1.00 98.25 208 LYS A C 1
ATOM 1623 O O . LYS A 1 208 ? -14.847 4.472 15.043 1.00 98.25 208 LYS A O 1
ATOM 1628 N N . ALA A 1 209 ? -14.104 6.323 14.015 1.00 98.06 209 ALA A N 1
ATOM 1629 C CA . ALA A 1 209 ? -15.433 6.889 13.767 1.00 98.06 209 ALA A CA 1
ATOM 1630 C C . ALA A 1 209 ? -16.268 6.052 12.779 1.00 98.06 209 ALA A C 1
ATOM 1632 O O . ALA A 1 209 ? -17.494 6.024 12.880 1.00 98.06 209 ALA A O 1
ATOM 1633 N N . LEU A 1 210 ? -15.610 5.347 11.855 1.00 98.06 210 LEU A N 1
ATOM 1634 C CA . LEU A 1 210 ? -16.231 4.417 10.909 1.00 98.06 210 LEU A CA 1
ATOM 1635 C C . LEU A 1 210 ? -16.543 3.039 11.521 1.00 98.06 210 LEU A C 1
ATOM 1637 O O . LEU A 1 210 ? -17.097 2.192 10.824 1.00 98.06 210 LEU A O 1
ATOM 1641 N N . GLY A 1 211 ? -16.230 2.822 12.804 1.00 98.00 211 GLY A N 1
ATOM 1642 C CA . GLY A 1 211 ? -16.503 1.573 13.518 1.00 98.00 211 GLY A CA 1
ATOM 1643 C C . GLY A 1 211 ? -15.392 0.529 13.417 1.00 98.00 211 GLY A C 1
ATOM 1644 O O . GLY A 1 211 ? -15.617 -0.625 13.767 1.00 98.00 211 GLY A O 1
ATOM 1645 N N . ALA A 1 212 ? -14.202 0.920 12.965 1.00 98.12 212 ALA A N 1
ATOM 1646 C CA . ALA A 1 212 ? -13.038 0.057 12.807 1.00 98.12 212 ALA A CA 1
ATOM 1647 C C . ALA A 1 212 ? -11.856 0.619 13.620 1.00 98.12 212 ALA A C 1
ATOM 1649 O O . ALA A 1 212 ? -11.027 1.359 13.086 1.00 98.12 212 ALA A O 1
ATOM 1650 N N . PRO A 1 213 ? -11.806 0.358 14.936 1.00 97.56 213 PRO A N 1
ATOM 1651 C CA . PRO A 1 213 ? -10.892 1.032 15.855 1.00 97.56 213 PRO A CA 1
ATOM 1652 C C . PRO A 1 213 ? -9.461 0.480 15.755 1.00 97.56 213 PRO A C 1
ATOM 1654 O O . PRO A 1 213 ? -9.012 -0.255 16.626 1.00 97.56 213 PRO A O 1
ATOM 1657 N N . VAL A 1 214 ? -8.743 0.851 14.695 1.00 97.44 214 VAL A N 1
ATOM 1658 C CA . VAL A 1 214 ? -7.311 0.552 14.541 1.00 97.44 214 VAL A CA 1
ATOM 1659 C C . VAL A 1 214 ? -6.506 1.349 15.571 1.00 97.44 214 VAL A C 1
ATOM 1661 O O . VAL A 1 214 ? -6.720 2.550 15.749 1.00 97.44 214 VAL A O 1
ATOM 1664 N N . GLU A 1 215 ? -5.571 0.685 16.239 1.00 97.19 215 GLU A N 1
ATOM 1665 C CA . GLU A 1 215 ? -4.673 1.279 17.226 1.00 97.19 215 GLU A CA 1
ATOM 1666 C C . GLU A 1 215 ? -3.339 1.684 16.594 1.00 97.19 215 GLU A C 1
ATOM 1668 O O . GLU A 1 215 ? -2.819 1.002 15.704 1.00 97.19 215 GLU A O 1
ATOM 1673 N N . ASP A 1 216 ? -2.744 2.768 17.094 1.00 97.69 216 ASP A N 1
ATOM 1674 C CA . ASP A 1 216 ? -1.371 3.119 16.741 1.00 97.69 216 ASP A CA 1
ATOM 1675 C C . ASP A 1 216 ? -0.385 2.220 17.499 1.00 97.69 216 ASP A C 1
ATOM 1677 O O . ASP A 1 216 ? -0.217 2.344 18.713 1.00 97.69 216 ASP A O 1
ATOM 1681 N N . ARG A 1 217 ? 0.281 1.317 16.775 1.00 96.75 217 ARG A N 1
ATOM 1682 C CA . ARG A 1 217 ? 1.329 0.427 17.306 1.00 96.75 217 ARG A CA 1
ATOM 1683 C C . ARG A 1 217 ? 2.736 0.879 16.908 1.00 96.75 217 ARG A C 1
ATOM 1685 O O . ARG A 1 217 ? 3.626 0.052 16.737 1.00 96.75 217 ARG A O 1
ATOM 1692 N N . GLY A 1 218 ? 2.928 2.189 16.737 1.00 97.25 218 GLY A N 1
ATOM 1693 C CA . GLY A 1 218 ? 4.169 2.796 16.242 1.00 97.25 218 GLY A CA 1
ATOM 1694 C C . GLY A 1 218 ? 4.123 3.135 14.750 1.00 97.25 218 GLY A C 1
ATOM 1695 O O . GLY A 1 218 ? 5.156 3.425 14.147 1.00 97.25 218 GLY A O 1
ATOM 1696 N N . LEU A 1 219 ? 2.933 3.109 14.141 1.00 97.25 219 LEU A N 1
ATOM 1697 C CA . LEU A 1 219 ? 2.745 3.496 12.747 1.00 97.25 219 LEU A CA 1
ATOM 169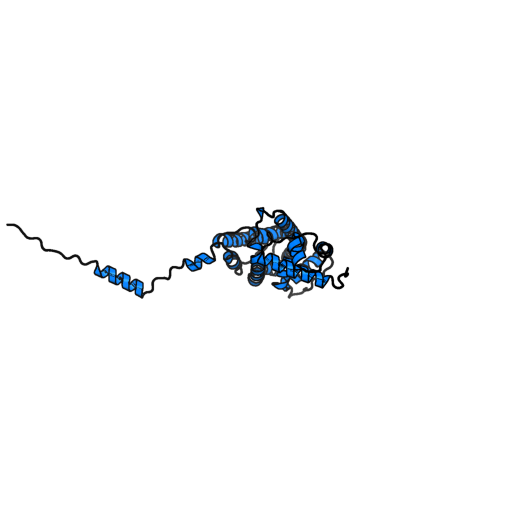8 C C . LEU A 1 219 ? 3.059 4.981 12.572 1.00 97.25 219 LEU A C 1
ATOM 1700 O O . LEU A 1 219 ? 3.720 5.350 11.607 1.00 97.25 219 LEU A O 1
ATOM 1704 N N . ALA A 1 220 ? 2.642 5.831 13.513 1.00 97.31 220 ALA A N 1
ATOM 1705 C CA . ALA A 1 220 ? 2.889 7.266 13.421 1.00 97.31 220 ALA A CA 1
ATOM 1706 C C . ALA A 1 220 ? 4.390 7.605 13.414 1.00 97.31 220 ALA A C 1
ATOM 1708 O O . ALA A 1 220 ? 4.817 8.467 12.646 1.00 97.31 220 ALA A O 1
ATOM 1709 N N . ASP A 1 221 ? 5.196 6.899 14.214 1.00 97.00 221 ASP A N 1
ATOM 1710 C CA . ASP A 1 221 ? 6.657 7.031 14.209 1.00 97.00 221 ASP A CA 1
ATOM 1711 C C . ASP A 1 221 ? 7.282 6.532 12.909 1.00 97.00 221 ASP A C 1
ATOM 1713 O O . ASP A 1 221 ? 8.112 7.229 12.323 1.00 97.00 221 ASP A O 1
ATOM 1717 N N . LEU A 1 222 ? 6.843 5.366 12.425 1.00 96.06 222 LEU A N 1
ATOM 1718 C CA . LEU A 1 222 ? 7.307 4.821 11.153 1.00 96.06 222 LEU A CA 1
ATOM 1719 C C . LEU A 1 222 ? 7.020 5.781 9.994 1.00 96.06 222 LEU A C 1
ATOM 1721 O O . LEU A 1 222 ? 7.900 6.040 9.187 1.00 96.06 222 LEU A O 1
ATOM 1725 N N . ILE A 1 223 ? 5.804 6.317 9.883 1.00 95.44 223 ILE A N 1
ATOM 1726 C CA . ILE A 1 223 ? 5.466 7.220 8.775 1.00 95.44 223 ILE A CA 1
ATOM 1727 C C . ILE A 1 223 ? 6.199 8.559 8.927 1.00 95.44 223 ILE A C 1
ATOM 1729 O O . ILE A 1 223 ? 6.699 9.097 7.938 1.00 95.44 223 ILE A O 1
ATOM 1733 N N . ALA A 1 224 ? 6.340 9.074 10.152 1.00 95.62 224 ALA A N 1
ATOM 1734 C CA . ALA A 1 224 ? 7.095 10.296 10.414 1.00 95.62 224 ALA A CA 1
ATOM 1735 C C . ALA A 1 224 ? 8.579 10.183 10.018 1.00 95.62 224 ALA A C 1
ATOM 1737 O O . ALA A 1 224 ? 9.153 11.186 9.598 1.00 95.62 224 ALA A O 1
ATOM 1738 N N . SER A 1 225 ? 9.195 8.993 10.067 1.00 94.25 225 SER A N 1
ATOM 1739 C CA . SER A 1 225 ? 10.600 8.815 9.659 1.00 94.25 225 SER A CA 1
ATOM 1740 C C . SER A 1 225 ? 10.852 9.050 8.165 1.00 94.25 225 SER A C 1
ATOM 1742 O O . SER A 1 225 ? 11.999 9.231 7.765 1.00 94.25 225 SER A O 1
ATOM 1744 N N . TYR A 1 226 ? 9.802 9.075 7.337 1.00 91.75 226 TYR A N 1
ATOM 1745 C CA . TYR A 1 226 ? 9.872 9.450 5.918 1.00 91.75 226 TYR A CA 1
ATOM 1746 C C . TYR A 1 226 ? 9.669 10.960 5.693 1.00 91.75 226 TYR A C 1
ATOM 1748 O O . TYR A 1 226 ? 9.575 11.423 4.554 1.00 91.75 226 TYR A O 1
ATOM 1756 N N . GLY A 1 227 ? 9.592 11.749 6.770 1.00 91.19 227 GLY A N 1
ATOM 1757 C CA . GLY A 1 227 ? 9.499 13.201 6.711 1.00 91.19 227 GLY A CA 1
ATOM 1758 C C . GLY A 1 227 ? 10.738 13.836 6.080 1.00 91.19 227 GLY A C 1
ATOM 1759 O O . GLY A 1 227 ? 11.873 13.414 6.297 1.00 91.19 227 GLY A O 1
ATOM 1760 N N . SER A 1 228 ? 10.534 14.914 5.327 1.00 88.44 228 SER A N 1
ATOM 1761 C CA . SER A 1 228 ? 11.611 15.672 4.662 1.00 88.44 228 SER A CA 1
ATOM 1762 C C . SER A 1 228 ? 12.659 16.272 5.620 1.00 88.44 228 SER A C 1
ATOM 1764 O O . SER A 1 228 ? 13.757 16.645 5.199 1.00 88.44 228 SER A O 1
ATOM 1766 N N . ASP A 1 229 ? 12.333 16.363 6.907 1.00 90.06 229 ASP A N 1
ATOM 1767 C CA . ASP A 1 229 ? 13.147 16.870 8.012 1.00 90.06 229 ASP A CA 1
ATOM 1768 C C . ASP A 1 229 ? 13.696 15.768 8.939 1.00 90.06 229 ASP A C 1
ATOM 1770 O O . ASP A 1 229 ? 14.499 16.083 9.822 1.00 90.06 229 ASP A O 1
ATOM 1774 N N . ALA A 1 230 ? 13.345 14.495 8.720 1.00 76.44 230 ALA A N 1
ATOM 1775 C CA . ALA A 1 230 ? 13.691 13.379 9.607 1.00 76.44 230 ALA A CA 1
ATOM 1776 C C . ALA A 1 230 ? 15.214 13.204 9.804 1.00 76.44 230 ALA A C 1
ATOM 1778 O O . ALA A 1 230 ? 15.660 12.844 10.887 1.00 76.44 230 ALA A O 1
ATOM 1779 N N . GLY A 1 231 ? 16.032 13.562 8.804 1.00 58.56 231 GLY A N 1
ATOM 1780 C CA . GLY A 1 231 ? 17.502 13.564 8.904 1.00 58.56 231 GLY A CA 1
ATOM 1781 C C . GLY A 1 231 ? 18.139 14.874 9.401 1.00 58.56 231 GLY A C 1
ATOM 1782 O O . GLY A 1 231 ? 19.349 14.926 9.609 1.00 58.56 231 GLY A O 1
ATOM 1783 N N . ARG A 1 232 ? 17.364 15.957 9.569 1.00 50.78 232 ARG A N 1
ATOM 1784 C CA . ARG A 1 232 ? 17.870 17.255 10.068 1.00 50.78 232 ARG A CA 1
ATOM 1785 C C . ARG A 1 232 ? 17.757 17.380 11.583 1.00 50.78 232 ARG A C 1
ATOM 1787 O O . ARG A 1 232 ? 18.597 18.045 12.183 1.00 50.78 232 ARG A O 1
ATOM 1794 N N . ALA A 1 233 ? 16.769 16.723 12.192 1.00 46.66 233 ALA A N 1
ATOM 1795 C CA . ALA A 1 233 ? 16.559 16.742 13.638 1.00 46.66 233 ALA A CA 1
ATOM 1796 C C . ALA A 1 233 ? 17.770 16.192 14.420 1.00 46.66 233 ALA A C 1
ATOM 1798 O O . ALA A 1 233 ? 18.132 16.753 15.455 1.00 46.66 233 ALA A O 1
ATOM 1799 N N . GLU A 1 234 ? 18.459 15.176 13.886 1.00 40.06 234 GLU A N 1
ATOM 1800 C CA . GLU A 1 234 ? 19.686 14.618 14.479 1.00 40.06 234 GLU A CA 1
ATOM 1801 C C . GLU A 1 234 ? 20.900 15.560 14.379 1.00 40.06 234 GLU A C 1
ATOM 1803 O O . GLU A 1 234 ? 21.802 15.492 15.210 1.00 40.06 234 GLU A O 1
ATOM 1808 N N . GLN A 1 235 ? 20.926 16.481 13.407 1.00 39.38 235 GLN A N 1
ATOM 1809 C CA . GLN A 1 235 ? 22.036 17.429 13.211 1.00 39.38 235 GLN A CA 1
ATOM 1810 C C . GLN A 1 235 ? 21.839 18.759 13.951 1.00 39.38 235 GLN A C 1
ATOM 1812 O O . GLN A 1 235 ? 22.806 19.481 14.186 1.00 39.38 235 GLN A O 1
ATOM 1817 N N . THR A 1 236 ? 20.605 19.094 14.336 1.00 39.12 236 THR A N 1
ATOM 1818 C CA . THR A 1 236 ? 20.279 20.317 15.092 1.00 39.12 236 THR A CA 1
ATOM 1819 C C . THR A 1 236 ? 20.326 20.150 16.608 1.00 39.12 236 THR A C 1
ATOM 1821 O O . THR A 1 236 ? 20.140 21.131 17.328 1.00 39.12 236 THR A O 1
ATOM 1824 N N . ALA A 1 237 ? 20.591 18.944 17.114 1.00 40.91 237 ALA A N 1
ATOM 1825 C CA . ALA A 1 237 ? 20.960 18.765 18.511 1.00 40.91 237 ALA A CA 1
ATOM 1826 C C . ALA A 1 237 ? 22.367 19.350 18.723 1.00 40.91 237 ALA A C 1
ATOM 1828 O O . ALA A 1 237 ? 23.369 18.640 18.645 1.00 40.91 237 ALA A O 1
ATOM 1829 N N . GLU A 1 238 ? 22.455 20.667 18.957 1.00 40.56 238 GLU A N 1
ATOM 1830 C CA . GLU A 1 238 ? 23.667 21.273 19.510 1.00 40.56 238 GLU A CA 1
ATOM 1831 C C . GLU A 1 238 ? 24.093 20.430 20.723 1.00 40.56 238 GLU A C 1
ATOM 1833 O O . GLU A 1 238 ? 23.262 20.192 21.611 1.00 40.56 238 GLU A O 1
ATOM 1838 N N . PRO A 1 239 ? 25.347 19.941 20.785 1.00 43.06 239 PRO A N 1
ATOM 1839 C CA . PRO A 1 239 ? 25.809 19.215 21.954 1.00 43.06 239 PRO A CA 1
ATOM 1840 C C . PRO A 1 239 ? 25.602 20.122 23.162 1.00 43.06 239 PRO A C 1
ATOM 1842 O O . PRO A 1 239 ? 26.090 21.257 23.184 1.00 43.06 239 PRO A O 1
ATOM 1845 N N . GLN A 1 240 ? 24.845 19.642 24.155 1.00 48.38 240 GLN A N 1
ATOM 1846 C CA . GLN A 1 240 ? 24.700 20.383 25.399 1.00 48.38 240 GLN A CA 1
ATOM 1847 C C . GLN A 1 240 ? 26.109 20.697 25.917 1.00 48.38 240 GLN A C 1
ATOM 1849 O O . GLN A 1 240 ? 26.930 19.779 26.010 1.00 48.38 240 GLN A O 1
ATOM 1854 N N . PRO A 1 241 ? 26.431 21.971 26.209 1.00 52.06 241 PRO A N 1
ATOM 1855 C CA . PRO A 1 241 ? 27.759 22.321 26.677 1.00 52.06 241 PRO A CA 1
ATOM 1856 C C . PRO A 1 241 ? 28.038 21.520 27.943 1.00 52.06 241 PRO A C 1
ATOM 1858 O O . PRO A 1 241 ? 27.230 21.551 28.879 1.00 52.06 241 PRO A O 1
ATOM 1861 N N . SER A 1 242 ? 29.164 20.803 27.948 1.00 61.78 242 SER A N 1
ATOM 1862 C CA . SER A 1 242 ? 29.596 19.988 29.081 1.00 61.78 242 SER A CA 1
ATOM 1863 C C . SER A 1 242 ? 29.590 20.817 30.372 1.00 61.78 242 SER A C 1
ATOM 1865 O O . SER A 1 242 ? 29.755 22.043 30.347 1.00 61.78 242 SER A O 1
ATOM 1867 N N . GLU A 1 243 ? 29.414 20.173 31.529 1.00 56.09 243 GLU A N 1
ATOM 1868 C CA . GLU A 1 243 ? 29.458 20.872 32.824 1.00 56.09 243 GLU A CA 1
ATOM 1869 C C . GLU A 1 243 ? 30.759 21.678 33.016 1.00 56.09 243 GLU A C 1
ATOM 1871 O O . GLU A 1 243 ? 30.762 22.726 33.673 1.00 56.09 243 GLU A O 1
ATOM 1876 N N . GLU A 1 244 ? 31.858 21.255 32.381 1.00 58.09 244 GLU A N 1
ATOM 1877 C CA . GLU A 1 244 ? 33.115 22.004 32.340 1.00 58.09 244 GLU A CA 1
ATOM 1878 C C . GLU A 1 244 ? 33.007 23.323 31.561 1.00 58.09 244 GLU A C 1
ATOM 1880 O O . GLU A 1 244 ? 33.512 24.351 32.027 1.00 58.09 244 GLU A O 1
ATOM 1885 N N . ASP A 1 245 ? 32.320 23.342 30.416 1.00 64.62 245 ASP A N 1
ATOM 1886 C CA . ASP A 1 245 ? 32.120 24.560 29.623 1.00 64.62 245 ASP A CA 1
ATOM 1887 C C . ASP A 1 245 ? 31.196 25.553 30.333 1.00 64.62 245 ASP A C 1
ATOM 1889 O O . ASP A 1 245 ? 31.451 26.765 30.343 1.00 64.62 245 ASP A O 1
ATOM 1893 N N . GLN A 1 246 ? 30.173 25.053 31.028 1.00 65.56 246 GLN A N 1
ATOM 1894 C CA . GLN A 1 246 ? 29.306 25.885 31.864 1.00 65.56 246 GLN A CA 1
ATOM 1895 C C . GLN A 1 246 ? 30.066 26.469 33.068 1.00 65.56 246 GLN A C 1
ATOM 1897 O O . GLN A 1 246 ? 29.902 27.650 33.403 1.00 65.56 246 GLN A O 1
ATOM 1902 N N . SER A 1 247 ? 30.965 25.688 33.672 1.00 65.81 247 SER A N 1
ATOM 1903 C CA . SER A 1 247 ? 31.815 26.118 34.791 1.00 65.81 247 SER A CA 1
ATOM 1904 C C . SER A 1 247 ? 32.843 27.176 34.373 1.00 65.81 247 SER A C 1
ATOM 1906 O O . SER A 1 247 ? 33.018 28.188 35.063 1.00 65.81 247 SER A O 1
ATOM 1908 N N . ARG A 1 248 ? 33.466 27.020 33.196 1.00 71.00 248 ARG A N 1
ATOM 1909 C CA . ARG A 1 248 ? 34.399 28.010 32.623 1.00 71.00 248 ARG A CA 1
ATOM 1910 C C . ARG A 1 248 ? 33.704 29.326 32.275 1.00 71.00 248 ARG A C 1
ATOM 1912 O O . ARG A 1 248 ? 34.267 30.400 32.513 1.00 71.00 248 ARG A O 1
ATOM 1919 N N . LYS A 1 249 ? 32.466 29.273 31.770 1.00 67.44 249 LYS A N 1
ATOM 1920 C CA . LYS A 1 249 ? 31.662 30.470 31.459 1.00 67.44 249 LYS A CA 1
ATOM 1921 C C . LYS A 1 249 ? 31.288 31.244 32.732 1.00 67.44 249 LYS A C 1
ATOM 1923 O O . LYS A 1 249 ? 31.446 32.467 32.763 1.00 67.44 249 LYS A O 1
ATOM 1928 N N . ARG A 1 250 ? 30.923 30.542 33.816 1.00 69.19 250 ARG A N 1
ATOM 1929 C CA . ARG A 1 250 ? 30.666 31.139 35.145 1.00 69.19 250 ARG A CA 1
ATOM 1930 C C . ARG A 1 250 ? 31.921 31.770 35.765 1.00 69.19 250 ARG A C 1
ATOM 1932 O O . ARG A 1 250 ? 31.851 32.880 36.294 1.00 69.19 250 ARG A O 1
ATOM 1939 N N . GLN A 1 251 ? 33.088 31.129 35.646 1.00 66.00 251 GLN A N 1
ATOM 1940 C CA . GLN A 1 251 ? 34.358 31.700 36.128 1.00 66.00 251 GLN A CA 1
ATOM 1941 C C . GLN A 1 251 ? 34.824 32.924 35.328 1.00 66.00 251 GLN A C 1
ATOM 1943 O O . GLN A 1 251 ? 35.424 33.838 35.897 1.00 66.00 251 GLN A O 1
ATOM 1948 N N . ARG A 1 252 ? 34.552 32.984 34.018 1.00 63.44 252 ARG A N 1
ATOM 1949 C CA . ARG A 1 252 ? 34.873 34.169 33.204 1.00 63.44 252 ARG A CA 1
ATOM 1950 C C . ARG A 1 252 ? 34.003 35.373 33.568 1.00 63.44 252 ARG A C 1
ATOM 1952 O O . ARG A 1 252 ? 34.528 36.482 33.648 1.00 63.44 252 ARG A O 1
ATOM 1959 N N . GLN A 1 253 ? 32.719 35.160 33.853 1.00 62.47 253 GLN A N 1
ATOM 1960 C CA . GLN A 1 253 ? 31.807 36.235 34.256 1.00 62.47 253 GLN A CA 1
ATOM 1961 C C . GLN A 1 253 ? 32.113 36.787 35.659 1.00 62.47 253 GLN A C 1
ATOM 1963 O O . GLN A 1 253 ? 31.987 37.991 35.872 1.00 62.47 253 GLN A O 1
ATOM 1968 N N . SER A 1 254 ? 32.615 35.970 36.595 1.00 60.91 254 SER A N 1
ATOM 1969 C CA . SER A 1 254 ? 33.004 36.467 37.928 1.00 60.91 254 SER A CA 1
ATOM 1970 C C . SER A 1 254 ? 34.278 37.327 37.924 1.00 60.91 254 SER A C 1
ATOM 1972 O O . SER A 1 254 ? 34.464 38.162 38.811 1.00 60.91 254 SER A O 1
ATOM 1974 N N . ARG A 1 255 ? 35.149 37.179 36.914 1.00 59.38 255 ARG A N 1
ATOM 1975 C CA . ARG A 1 255 ? 36.402 37.948 36.796 1.00 59.38 255 ARG A CA 1
ATOM 1976 C C . ARG A 1 255 ? 36.235 39.338 36.174 1.00 59.38 255 ARG A C 1
ATOM 1978 O O . ARG A 1 255 ? 37.077 40.194 36.424 1.00 59.38 255 ARG A O 1
ATOM 1985 N N . GLN A 1 256 ? 35.167 39.594 35.416 1.00 56.56 256 GLN A N 1
ATOM 1986 C CA . GLN A 1 256 ? 34.927 40.900 34.773 1.00 56.56 256 GLN A CA 1
ATOM 1987 C C . GLN A 1 256 ? 34.143 41.903 35.647 1.00 56.56 256 GLN A C 1
ATOM 1989 O O . GLN A 1 256 ? 33.988 43.058 35.263 1.00 56.56 256 GLN A O 1
ATOM 1994 N N . GLY A 1 257 ? 33.696 41.506 36.844 1.00 50.28 257 GLY A N 1
ATOM 1995 C CA . GLY A 1 257 ? 32.813 42.303 37.706 1.00 50.28 257 GLY A CA 1
ATOM 1996 C C . GLY A 1 257 ? 33.460 43.038 38.890 1.00 50.28 257 GLY A C 1
ATOM 1997 O O . GLY A 1 257 ? 32.779 43.237 39.893 1.00 50.28 257 GLY A O 1
ATOM 1998 N N . LYS A 1 258 ? 34.744 43.432 38.847 1.00 52.41 258 LYS A N 1
ATOM 1999 C CA . LYS A 1 258 ? 35.346 44.264 39.917 1.00 52.41 258 LYS A CA 1
ATOM 2000 C C . LYS A 1 258 ? 35.723 45.668 39.417 1.00 52.41 258 LYS A C 1
ATOM 2002 O O . LYS A 1 258 ? 36.766 45.815 38.785 1.00 52.41 258 LYS A O 1
ATOM 2007 N N . PRO A 1 259 ? 34.931 46.715 39.725 1.00 47.78 259 PRO A N 1
ATOM 2008 C CA . PRO A 1 259 ? 35.279 48.093 39.397 1.00 47.78 259 PRO A CA 1
ATOM 2009 C C . PRO A 1 259 ? 36.326 48.655 40.375 1.00 47.78 259 PRO A C 1
ATOM 2011 O O . PRO A 1 259 ? 36.108 48.738 41.585 1.00 47.78 259 PRO A O 1
ATOM 2014 N N . THR A 1 260 ? 37.468 49.080 39.836 1.00 50.16 260 THR A N 1
ATOM 2015 C CA . THR A 1 260 ? 38.516 49.840 40.527 1.00 50.16 260 THR A CA 1
ATOM 2016 C C . THR A 1 260 ? 38.031 51.265 40.825 1.00 50.16 260 THR A C 1
ATOM 2018 O O . THR A 1 260 ? 38.024 52.140 39.961 1.00 50.16 260 THR A O 1
ATOM 2021 N N . LYS A 1 261 ? 37.618 51.531 42.072 1.00 50.72 261 LYS A N 1
ATOM 2022 C CA . LYS A 1 261 ? 37.335 52.895 42.551 1.00 50.72 261 LYS A CA 1
ATOM 2023 C C . LYS A 1 261 ? 38.648 53.687 42.667 1.00 50.72 261 LYS A C 1
ATOM 2025 O O . LYS A 1 261 ? 39.448 53.420 43.559 1.00 50.72 261 LYS A O 1
ATOM 2030 N N . ARG A 1 262 ? 38.861 54.679 41.794 1.00 49.31 262 ARG A N 1
ATOM 2031 C CA . ARG A 1 262 ? 39.865 55.744 41.993 1.00 49.31 262 ARG A CA 1
ATOM 2032 C C . ARG A 1 262 ? 39.343 56.773 43.017 1.00 49.31 262 ARG A C 1
ATOM 2034 O O . ARG A 1 262 ? 38.166 57.130 42.938 1.00 49.31 262 ARG A O 1
ATOM 2041 N N . PRO A 1 263 ? 40.172 57.280 43.947 1.00 52.16 263 PRO A N 1
ATOM 2042 C CA . PRO A 1 263 ? 39.746 58.288 44.912 1.00 52.16 263 PRO A CA 1
ATOM 2043 C C . PRO A 1 263 ? 39.723 59.695 44.291 1.00 52.16 263 PRO A C 1
ATOM 2045 O O . PRO A 1 263 ? 40.620 60.073 43.539 1.00 52.16 263 PRO A O 1
ATOM 2048 N N . LYS A 1 264 ? 38.674 60.466 44.606 1.00 48.28 264 LYS A N 1
ATOM 2049 C CA . LYS A 1 264 ? 38.504 61.875 44.217 1.00 48.28 264 LYS A CA 1
ATOM 2050 C C . LYS A 1 264 ? 39.379 62.774 45.099 1.00 48.28 264 LYS A C 1
ATOM 2052 O O . LYS A 1 264 ? 39.247 62.751 46.318 1.00 48.28 264 LYS A O 1
ATOM 2057 N N . SER A 1 265 ? 40.215 63.596 44.472 1.00 49.75 265 SER A N 1
ATOM 2058 C CA . SER A 1 265 ? 40.943 64.704 45.096 1.00 49.75 265 SER A CA 1
ATOM 2059 C C . SER A 1 265 ? 39.980 65.824 45.512 1.00 49.75 265 SER A C 1
ATOM 2061 O O . SER A 1 265 ? 39.249 66.353 44.672 1.00 49.75 265 SER A O 1
ATOM 2063 N N . GLN A 1 266 ? 40.001 66.202 46.790 1.00 50.28 266 GLN A N 1
ATOM 2064 C CA . GLN A 1 266 ? 39.378 67.424 47.301 1.00 50.28 266 GLN A CA 1
ATOM 2065 C C . GLN A 1 266 ? 40.253 68.636 46.941 1.00 50.28 266 GLN A C 1
ATOM 2067 O O . GLN A 1 266 ? 41.451 68.635 47.212 1.00 50.28 266 GLN A O 1
ATOM 2072 N N . ARG A 1 267 ? 39.646 69.662 46.332 1.00 48.94 267 ARG A N 1
ATOM 2073 C CA . ARG A 1 267 ? 40.198 71.022 46.256 1.00 48.94 267 ARG A CA 1
ATOM 2074 C C . ARG A 1 267 ? 39.920 71.744 47.579 1.00 48.94 267 ARG A C 1
ATOM 2076 O O . ARG A 1 267 ? 38.789 71.696 48.062 1.00 48.94 267 ARG A O 1
ATOM 2083 N N . ARG A 1 268 ? 40.929 72.431 48.107 1.00 50.69 268 ARG A N 1
ATOM 2084 C CA . ARG A 1 268 ? 40.775 73.725 48.777 1.00 50.69 268 ARG A CA 1
ATOM 2085 C C . ARG A 1 268 ? 41.358 74.778 47.848 1.00 50.69 268 ARG A C 1
ATOM 2087 O O . ARG A 1 268 ? 42.325 74.421 47.137 1.00 50.69 268 ARG A O 1
#